Protein AF-A0A7S0T4E3-F1 (afdb_monomer_lite)

Radius of gyration: 24.95 Å; chains: 1; bounding box: 47×59×81 Å

Organism: NCBI:txid81844

pLDDT: mean 89.25, std 14.94, range [41.78, 98.12]

InterPro domains:
  IPR025258 Rubicon Homology Domain [PF13901] (19-152)
  IPR025258 Rubicon Homology Domain [SM01175] (19-171)
  IPR051366 Differentially Expressed in FDCP 8 Homolog [PTHR12326] (17-159)

Secondary structure (DSSP, 8-state):
--HHHHHHHHHHHHHTT-EE-TTT--EE-TTTS-TT-EE--HHHHHHH-----EE--HHHHHHHHHTTTS--EEHHHH-TTHHHH-HHHHHHHHHHHHHHHHHHHHHTSHHHHHHHHHTGGGTHHHH-SSEE-HHHHHHHTT-TTT-SHHHHHHHHHHHHHHHHHHHHHHHHTT------------

Foldseek 3Di:
DVVVVVVVVVVVLVVQVWDAAPAVRDTDHCVQFPPPAWAQHLLCCLAPVDRDIDGHGPVVSVVLVVQQLPQPDQSCVNPVCVCVVQVLLVLLLVLLVVLLVLLVVLVVDDVSVVLLVVCPSCNCSNNHRGTDGNNQSVLCSVDDVRRPSVVVSVVSVVSSVVVSVVVVVCVVVVVDPPPDDDDDDD

Structure (mmCIF, N/CA/C/O backbone):
data_AF-A0A7S0T4E3-F1
#
_entry.id   AF-A0A7S0T4E3-F1
#
loop_
_atom_site.group_PDB
_atom_site.id
_atom_site.type_symbol
_atom_site.label_atom_id
_atom_site.label_alt_id
_atom_site.label_comp_id
_atom_site.label_asym_id
_atom_site.label_entity_id
_atom_site.label_seq_id
_atom_site.pdbx_PDB_ins_code
_atom_site.Cartn_x
_atom_site.Cartn_y
_atom_site.Cartn_z
_atom_site.occupancy
_atom_site.B_iso_or_equiv
_atom_site.auth_seq_id
_atom_site.auth_comp_id
_atom_site.auth_asym_id
_atom_site.auth_atom_id
_atom_site.pdbx_PDB_model_num
ATOM 1 N N . GLY A 1 1 ? 3.569 -2.241 -43.924 1.00 54.62 1 GLY A N 1
ATOM 2 C CA . GLY A 1 1 ? 3.770 -0.789 -44.127 1.00 54.62 1 GLY A CA 1
ATOM 3 C C . GLY A 1 1 ? 4.454 -0.099 -42.954 1.00 54.62 1 GLY A C 1
ATOM 4 O O . GLY A 1 1 ? 5.550 0.412 -43.136 1.00 54.62 1 GLY A O 1
ATOM 5 N N . LEU A 1 2 ? 3.849 -0.091 -41.757 1.00 47.34 2 LEU A N 1
ATOM 6 C CA . LEU A 1 2 ? 4.402 0.574 -40.558 1.00 47.34 2 LEU A CA 1
ATOM 7 C C . LEU A 1 2 ? 5.150 -0.372 -39.600 1.00 47.34 2 LEU A C 1
ATOM 9 O O . LEU A 1 2 ? 6.217 -0.022 -39.104 1.00 47.34 2 LEU A O 1
ATOM 13 N N . VAL A 1 3 ? 4.654 -1.600 -39.418 1.00 55.62 3 VAL A N 1
ATOM 14 C CA . VAL A 1 3 ? 5.256 -2.612 -38.523 1.00 55.62 3 VAL A CA 1
ATOM 15 C C . VAL A 1 3 ? 6.690 -2.969 -38.945 1.00 55.62 3 VAL A C 1
ATOM 17 O O . VAL A 1 3 ? 7.593 -3.040 -38.116 1.00 55.62 3 VAL A O 1
ATOM 20 N N . SER A 1 4 ? 6.936 -3.096 -40.254 1.00 53.94 4 SER A N 1
ATOM 21 C CA . SER A 1 4 ? 8.257 -3.417 -40.814 1.00 53.94 4 SER A CA 1
ATOM 22 C C . SER A 1 4 ? 9.277 -2.280 -40.652 1.00 53.94 4 SER A C 1
ATOM 24 O O . SER A 1 4 ? 10.453 -2.546 -40.420 1.00 53.94 4 SER A O 1
ATOM 26 N N . LYS A 1 5 ? 8.835 -1.014 -40.723 1.00 58.66 5 LYS A N 1
ATOM 27 C CA . LYS A 1 5 ? 9.696 0.159 -40.487 1.00 58.66 5 LYS A CA 1
ATOM 28 C C . LYS A 1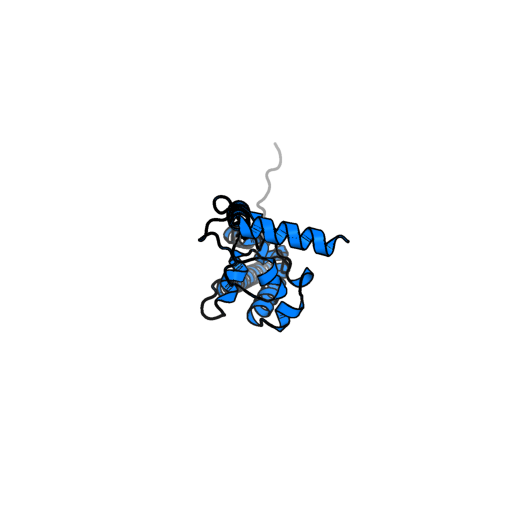 5 ? 10.021 0.320 -38.999 1.00 58.66 5 LYS A C 1
ATOM 30 O O . LYS A 1 5 ? 11.173 0.566 -38.658 1.00 58.66 5 LYS A O 1
ATOM 35 N N . GLY A 1 6 ? 9.043 0.092 -38.116 1.00 60.44 6 GLY A N 1
ATOM 36 C CA . GLY A 1 6 ? 9.254 0.084 -36.664 1.00 60.44 6 GLY A CA 1
ATOM 37 C C . GLY A 1 6 ? 10.241 -0.999 -36.216 1.00 60.44 6 GLY A C 1
ATOM 38 O O . GLY A 1 6 ? 11.145 -0.723 -35.431 1.00 60.44 6 GLY A O 1
ATOM 39 N N . ALA A 1 7 ? 10.139 -2.206 -36.783 1.00 62.91 7 ALA A N 1
ATOM 40 C CA . ALA A 1 7 ? 11.076 -3.296 -36.516 1.00 62.91 7 ALA A CA 1
ATOM 41 C C . ALA A 1 7 ? 12.512 -2.983 -36.984 1.00 62.91 7 ALA A C 1
ATOM 43 O O . ALA A 1 7 ? 13.464 -3.350 -36.300 1.00 62.91 7 ALA A O 1
ATOM 44 N N . ALA A 1 8 ? 12.688 -2.285 -38.111 1.00 62.56 8 ALA A N 1
ATOM 45 C CA . ALA A 1 8 ? 14.009 -1.882 -38.601 1.00 62.56 8 ALA A CA 1
ATOM 46 C C . ALA A 1 8 ? 14.666 -0.814 -37.705 1.00 62.56 8 ALA A C 1
ATOM 48 O O . ALA A 1 8 ? 15.844 -0.932 -37.378 1.00 62.56 8 ALA A O 1
ATOM 49 N N . ILE A 1 9 ? 13.893 0.177 -37.243 1.00 64.81 9 ILE A N 1
ATOM 50 C CA . ILE A 1 9 ? 14.358 1.209 -36.300 1.00 64.81 9 ILE A CA 1
ATOM 51 C C . ILE A 1 9 ? 14.743 0.579 -34.954 1.00 64.81 9 ILE A C 1
ATOM 53 O O . ILE A 1 9 ? 15.808 0.879 -34.417 1.00 64.81 9 ILE A O 1
ATOM 57 N N . LEU A 1 10 ? 13.921 -0.344 -34.439 1.00 62.94 10 LEU A N 1
ATOM 58 C CA . LEU A 1 10 ? 14.226 -1.103 -33.221 1.00 62.94 10 LEU A CA 1
ATOM 59 C C . LEU A 1 10 ? 15.512 -1.926 -33.372 1.00 62.94 10 LEU A C 1
ATOM 61 O O . LEU A 1 10 ? 16.354 -1.900 -32.480 1.00 62.94 10 LEU A O 1
ATOM 65 N N . ARG A 1 11 ? 15.710 -2.609 -34.507 1.00 62.19 11 ARG A N 1
ATOM 66 C CA . ARG A 1 11 ? 16.932 -3.389 -34.775 1.00 62.19 11 ARG A CA 1
ATOM 67 C C . ARG A 1 11 ? 18.181 -2.508 -34.878 1.00 62.19 11 ARG A C 1
ATOM 69 O O . ARG A 1 11 ? 19.206 -2.866 -34.308 1.00 62.19 11 ARG A O 1
ATOM 76 N N . ALA A 1 12 ? 18.098 -1.354 -35.540 1.00 62.69 12 ALA A N 1
ATOM 77 C CA . ALA A 1 12 ? 19.215 -0.412 -35.648 1.00 62.69 12 ALA A CA 1
ATOM 78 C C . ALA A 1 12 ? 19.582 0.223 -34.293 1.00 62.69 12 ALA A C 1
ATOM 80 O O . ALA A 1 12 ? 20.760 0.345 -33.966 1.00 62.69 12 ALA A O 1
ATOM 81 N N . ALA A 1 13 ? 18.586 0.572 -33.474 1.00 62.00 13 ALA A N 1
ATOM 82 C CA . ALA A 1 13 ? 18.802 1.104 -32.130 1.00 62.00 13 ALA A CA 1
ATOM 83 C C . ALA A 1 13 ? 19.37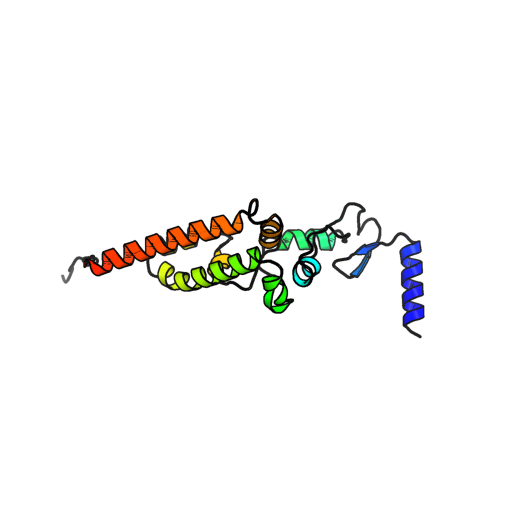9 0.053 -31.164 1.00 62.00 13 ALA A C 1
ATOM 85 O O . ALA A 1 13 ? 20.244 0.360 -30.350 1.00 62.00 13 ALA A O 1
ATOM 86 N N . VAL A 1 14 ? 18.957 -1.209 -31.268 1.00 61.38 14 VAL A N 1
ATOM 87 C CA . VAL A 1 14 ? 19.575 -2.300 -30.495 1.00 61.38 14 VAL A CA 1
ATOM 88 C C . VAL A 1 14 ? 21.016 -2.551 -30.964 1.00 61.38 14 VAL A C 1
ATOM 90 O O . VAL A 1 14 ? 21.895 -2.767 -30.133 1.00 61.38 14 VAL A O 1
ATOM 93 N N . GLY A 1 15 ? 21.290 -2.420 -32.268 1.00 65.56 15 GLY A N 1
ATOM 94 C CA . GLY A 1 15 ? 22.641 -2.495 -32.837 1.00 65.56 15 GLY A CA 1
ATOM 95 C C . GLY A 1 15 ? 23.611 -1.412 -32.342 1.00 65.56 15 GLY A C 1
ATOM 96 O O . GLY A 1 15 ? 24.818 -1.625 -32.377 1.00 65.56 15 GLY A O 1
ATOM 97 N N . SER A 1 16 ? 23.112 -0.284 -31.822 1.00 69.62 16 SER A N 1
ATOM 98 C CA . SER A 1 16 ? 23.926 0.786 -31.220 1.00 69.62 16 SER A CA 1
ATOM 99 C C . SER A 1 16 ? 24.114 0.651 -29.701 1.00 69.62 16 SER A C 1
ATOM 101 O O . SER A 1 16 ? 24.681 1.537 -29.059 1.00 69.62 16 SER A O 1
ATOM 103 N N . GLY A 1 17 ? 23.644 -0.452 -29.104 1.00 82.81 17 GLY A N 1
ATOM 104 C CA . GLY A 1 17 ? 23.716 -0.694 -27.662 1.00 82.81 17 GLY A CA 1
ATOM 105 C C . GLY A 1 17 ? 22.623 0.013 -26.855 1.00 82.81 17 GLY A C 1
ATOM 106 O O . GLY A 1 17 ? 22.738 0.102 -25.628 1.00 82.81 17 GLY A O 1
ATOM 107 N N . ALA A 1 18 ? 21.568 0.520 -27.505 1.00 88.81 18 ALA A N 1
ATOM 108 C CA . ALA A 1 18 ? 20.412 1.054 -26.797 1.00 88.81 18 ALA A CA 1
ATOM 109 C C . ALA A 1 18 ? 19.650 -0.062 -26.065 1.00 88.81 18 ALA A C 1
ATOM 111 O O . ALA A 1 18 ? 19.529 -1.193 -26.535 1.00 88.81 18 ALA A O 1
ATOM 112 N N . ARG A 1 19 ? 19.118 0.275 -24.892 1.00 90.25 19 ARG A N 1
ATOM 113 C CA . ARG A 1 19 ? 18.410 -0.629 -23.985 1.00 90.25 19 ARG A CA 1
ATOM 114 C C . ARG A 1 19 ? 16.984 -0.144 -23.803 1.00 90.25 19 ARG A C 1
ATOM 116 O O . ARG A 1 19 ? 16.736 1.059 -23.780 1.00 90.25 19 ARG A O 1
ATOM 123 N N . ARG A 1 20 ? 16.045 -1.077 -23.679 1.00 92.38 20 ARG A N 1
ATOM 124 C CA . ARG A 1 20 ? 14.643 -0.749 -23.424 1.00 92.38 20 ARG A CA 1
ATOM 125 C C . ARG A 1 20 ? 14.421 -0.553 -21.928 1.00 92.38 20 ARG A C 1
ATOM 127 O O . ARG A 1 20 ? 14.800 -1.414 -21.137 1.00 92.38 20 ARG A O 1
ATOM 134 N N . CYS A 1 21 ? 13.791 0.553 -21.555 1.00 95.81 21 CYS A N 1
ATOM 135 C CA . CYS A 1 21 ? 13.313 0.777 -20.197 1.00 95.81 21 CYS A CA 1
ATOM 136 C C . CYS A 1 21 ? 11.963 0.083 -20.032 1.00 95.81 21 CYS A C 1
ATOM 138 O O . CYS A 1 21 ? 11.020 0.399 -20.757 1.00 95.81 21 CYS A O 1
ATOM 140 N N . GLU A 1 22 ? 11.849 -0.831 -19.075 1.00 96.44 22 GLU A N 1
ATOM 141 C CA . GLU A 1 22 ? 10.603 -1.573 -18.856 1.00 96.44 22 GLU A CA 1
ATOM 142 C C . GLU A 1 22 ? 9.487 -0.701 -18.261 1.00 96.44 22 GLU A C 1
ATOM 144 O O . GLU A 1 22 ? 8.314 -0.974 -18.485 1.00 96.44 22 GLU A O 1
ATOM 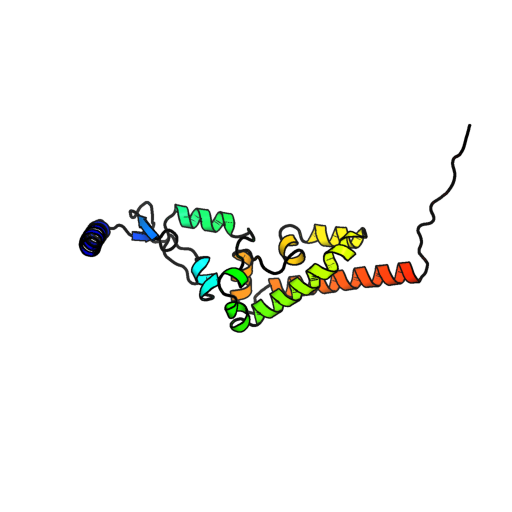149 N N . TYR A 1 23 ? 9.835 0.398 -17.583 1.00 96.69 23 TYR A N 1
ATOM 150 C CA . TYR A 1 23 ? 8.854 1.344 -17.045 1.00 96.69 23 TYR A CA 1
ATOM 151 C C . TYR A 1 23 ? 8.262 2.273 -18.117 1.00 96.69 23 TYR A C 1
ATOM 153 O O . TYR A 1 23 ? 7.048 2.400 -18.225 1.00 96.69 23 TYR A O 1
ATOM 161 N N . SER A 1 24 ? 9.106 2.944 -18.913 1.00 94.94 24 SER A N 1
ATOM 162 C CA . SER A 1 24 ? 8.643 3.931 -19.905 1.00 94.94 24 SER A CA 1
ATOM 163 C C . SER A 1 24 ? 8.404 3.347 -21.299 1.00 94.94 24 SER A C 1
ATOM 165 O O . SER A 1 24 ? 7.864 4.027 -22.165 1.00 94.94 24 SER A O 1
ATOM 167 N N . GLY A 1 25 ? 8.863 2.119 -21.560 1.00 93.44 25 GLY A N 1
ATOM 168 C CA . GLY A 1 25 ? 8.785 1.458 -22.864 1.00 93.44 25 GLY A CA 1
ATOM 169 C C . GLY A 1 25 ? 9.767 1.981 -23.921 1.00 93.44 25 GLY A C 1
ATOM 170 O O . GLY A 1 25 ? 9.903 1.345 -24.969 1.00 93.44 25 GLY A O 1
ATOM 171 N N . GLY A 1 26 ? 10.460 3.094 -23.654 1.00 92.38 26 GLY A N 1
ATOM 172 C CA . GLY A 1 26 ? 11.399 3.744 -24.572 1.00 92.38 26 GLY A CA 1
ATOM 173 C C . GLY A 1 26 ? 12.779 3.080 -24.643 1.00 92.38 26 GLY A C 1
ATOM 174 O O . GLY A 1 26 ? 13.150 2.284 -23.778 1.00 92.38 26 GLY A O 1
ATOM 175 N N . LEU A 1 27 ? 13.551 3.438 -25.675 1.00 92.50 27 LEU A N 1
ATOM 176 C CA . LEU A 1 27 ? 14.950 3.035 -25.850 1.00 92.50 27 LEU A CA 1
ATOM 177 C C . LEU A 1 27 ? 15.892 4.132 -25.347 1.00 92.50 27 LEU A C 1
ATOM 179 O O . LEU A 1 27 ? 15.712 5.306 -25.658 1.00 92.50 27 LEU A O 1
ATOM 183 N N . TYR A 1 28 ? 16.920 3.735 -24.604 1.00 92.00 28 TYR A N 1
ATOM 184 C CA . TYR A 1 28 ? 17.875 4.627 -23.955 1.00 92.00 28 TYR A CA 1
ATOM 185 C C . TYR A 1 28 ? 19.303 4.149 -24.205 1.00 92.00 28 TYR A C 1
ATOM 187 O O . TYR A 1 28 ? 19.570 2.950 -24.239 1.00 92.00 28 TYR A O 1
ATOM 195 N N . CYS A 1 29 ? 20.250 5.076 -24.355 1.00 92.94 29 CYS A N 1
ATOM 196 C CA . CYS A 1 29 ? 21.662 4.713 -24.467 1.00 92.94 29 CYS A CA 1
ATOM 197 C C . CYS A 1 29 ? 22.195 4.126 -23.137 1.00 92.94 29 CYS A C 1
ATOM 199 O O . CYS A 1 29 ? 21.592 4.353 -22.083 1.00 92.94 29 CYS A O 1
ATOM 201 N N . PRO A 1 30 ? 23.358 3.447 -23.131 1.00 91.12 30 PRO A N 1
ATOM 202 C CA . PRO A 1 30 ? 23.937 2.871 -21.911 1.00 91.12 30 PRO A CA 1
ATOM 203 C C . PRO A 1 30 ? 24.191 3.867 -20.770 1.00 91.12 30 PRO A C 1
ATOM 205 O O . PRO A 1 30 ? 24.189 3.464 -19.611 1.00 91.12 30 PRO A O 1
ATOM 208 N N . ARG A 1 31 ? 24.385 5.162 -21.070 1.00 91.44 31 ARG A N 1
ATOM 209 C CA . ARG A 1 31 ? 24.519 6.208 -20.036 1.00 91.44 31 ARG A CA 1
ATOM 210 C C . ARG A 1 31 ? 23.178 6.533 -19.375 1.00 91.44 31 ARG A C 1
ATOM 212 O O . ARG A 1 31 ? 23.120 6.729 -18.169 1.00 91.44 31 ARG A O 1
ATOM 219 N N . CYS A 1 32 ? 22.098 6.574 -20.156 1.00 92.75 32 CYS A N 1
ATOM 220 C CA . CYS A 1 32 ? 20.747 6.855 -19.665 1.00 92.75 32 CYS A CA 1
ATOM 221 C C . CYS A 1 32 ? 20.071 5.624 -19.039 1.00 92.75 32 CYS A C 1
ATOM 223 O O . CYS A 1 32 ? 19.171 5.775 -18.212 1.00 92.75 32 CYS A O 1
ATOM 225 N N . GLN A 1 33 ? 20.504 4.416 -19.406 1.00 92.94 33 GLN A N 1
ATOM 226 C CA . GLN A 1 33 ? 20.112 3.153 -18.779 1.00 92.94 33 GLN A CA 1
ATOM 227 C C . GLN A 1 33 ? 21.356 2.337 -18.381 1.00 92.94 33 GLN A C 1
ATOM 229 O O . GLN A 1 33 ? 21.754 1.402 -19.095 1.00 92.94 33 GLN A O 1
ATOM 234 N N . PRO A 1 34 ? 21.973 2.684 -17.235 1.00 90.00 34 PRO A N 1
ATOM 235 C CA . PRO A 1 34 ? 23.070 1.918 -16.653 1.00 90.00 34 PRO A CA 1
ATOM 236 C C . PRO A 1 34 ? 22.708 0.440 -16.460 1.00 90.00 34 PRO A C 1
ATOM 238 O O . PRO A 1 34 ? 21.539 0.078 -16.336 1.00 90.00 34 PRO A O 1
ATOM 241 N N . GLY A 1 35 ? 23.709 -0.445 -16.466 1.00 85.88 35 GLY A N 1
ATOM 242 C CA . GLY A 1 35 ? 23.477 -1.898 -16.401 1.00 85.88 35 GLY A CA 1
ATOM 243 C C . GLY A 1 35 ? 22.868 -2.369 -15.080 1.00 85.88 35 GLY A C 1
ATOM 244 O O . GLY A 1 35 ? 22.148 -3.363 -15.051 1.00 85.88 35 GLY A O 1
ATOM 245 N N . ASP A 1 36 ? 23.118 -1.636 -14.005 1.00 89.81 36 ASP A N 1
ATOM 246 C CA . ASP A 1 36 ? 22.647 -1.867 -12.641 1.00 89.81 36 ASP A CA 1
ATOM 247 C C . ASP A 1 36 ? 21.345 -1.109 -12.317 1.00 89.81 36 ASP A C 1
ATOM 249 O O . ASP A 1 36 ? 20.765 -1.304 -11.250 1.00 89.81 36 ASP A O 1
ATOM 253 N N . ALA A 1 37 ? 20.855 -0.255 -13.225 1.00 93.12 37 ALA A N 1
ATOM 254 C CA . ALA A 1 37 ? 19.612 0.476 -13.023 1.00 93.12 37 ALA A CA 1
ATOM 255 C C . ALA A 1 37 ? 18.409 -0.473 -13.117 1.00 93.12 37 ALA A C 1
ATOM 257 O O . ALA A 1 37 ? 17.984 -0.877 -14.204 1.00 93.12 37 ALA A O 1
ATOM 258 N N . ALA A 1 38 ? 17.865 -0.827 -11.953 1.00 96.50 38 ALA A N 1
ATOM 259 C CA . ALA A 1 38 ? 16.692 -1.673 -11.833 1.00 96.50 38 ALA A CA 1
ATOM 260 C C . ALA A 1 38 ? 15.715 -1.156 -10.770 1.00 96.50 38 ALA A C 1
ATOM 262 O O . ALA A 1 38 ? 16.120 -0.478 -9.822 1.00 96.50 38 ALA A O 1
ATOM 263 N N . ALA A 1 39 ? 14.433 -1.469 -10.945 1.00 97.62 39 ALA A N 1
ATOM 264 C CA . ALA A 1 39 ? 13.370 -1.134 -10.005 1.00 97.62 39 ALA A CA 1
ATOM 265 C C . ALA A 1 39 ? 12.219 -2.144 -10.096 1.00 97.62 39 ALA A C 1
ATOM 267 O O . ALA A 1 39 ? 12.016 -2.770 -11.136 1.00 97.62 39 ALA A O 1
ATOM 268 N N . VAL A 1 40 ? 11.452 -2.271 -9.013 1.00 98.00 40 VAL A N 1
ATOM 269 C CA . VAL A 1 40 ? 10.160 -2.970 -9.029 1.00 98.00 40 VAL A CA 1
ATOM 270 C C . VAL A 1 40 ? 9.135 -2.083 -9.730 1.00 98.00 40 VAL A C 1
ATOM 272 O O . VAL A 1 40 ? 9.066 -0.881 -9.459 1.00 98.00 40 VAL A O 1
ATOM 275 N N . LEU A 1 41 ? 8.345 -2.657 -10.637 1.00 98.06 41 LEU A N 1
ATOM 276 C CA . LEU A 1 41 ? 7.398 -1.895 -11.447 1.00 98.06 41 LEU A CA 1
ATOM 277 C C . LEU A 1 41 ? 6.002 -1.877 -10.806 1.00 98.06 41 LEU A C 1
ATOM 279 O O . LEU A 1 41 ? 5.444 -2.944 -10.555 1.00 98.06 41 LEU A O 1
ATOM 283 N N . PRO A 1 42 ? 5.376 -0.696 -10.622 1.00 97.31 42 PRO A N 1
ATOM 284 C CA . PRO A 1 42 ? 4.004 -0.597 -10.119 1.00 97.31 42 PRO A CA 1
ATOM 285 C C . PRO A 1 42 ? 2.987 -1.416 -10.912 1.00 97.31 42 PRO A C 1
ATOM 287 O O . PRO A 1 42 ? 2.111 -2.039 -10.320 1.00 97.31 42 PRO A O 1
ATOM 290 N N . ALA A 1 43 ? 3.133 -1.461 -12.239 1.00 95.94 43 ALA A N 1
ATOM 291 C CA . ALA A 1 43 ? 2.260 -2.251 -13.100 1.00 95.94 43 ALA A CA 1
ATOM 292 C C . ALA A 1 43 ? 2.389 -3.761 -12.825 1.00 95.94 43 ALA A C 1
ATOM 294 O O . ALA A 1 43 ? 1.372 -4.426 -12.660 1.00 95.94 43 ALA A O 1
ATOM 295 N N . ALA A 1 44 ? 3.614 -4.285 -12.700 1.00 97.38 44 ALA A N 1
ATOM 296 C CA . ALA A 1 44 ? 3.859 -5.705 -12.422 1.00 97.38 44 ALA A CA 1
ATOM 297 C C . ALA A 1 44 ? 3.321 -6.117 -11.040 1.00 97.38 44 ALA A C 1
ATOM 299 O O . ALA A 1 44 ? 2.651 -7.140 -10.899 1.00 97.38 44 ALA A O 1
ATOM 300 N N . VAL A 1 45 ? 3.513 -5.264 -10.028 1.00 98.12 45 VAL A N 1
ATOM 301 C CA . VAL A 1 45 ? 2.950 -5.485 -8.688 1.00 98.12 45 VAL A CA 1
ATOM 302 C C . VAL A 1 45 ? 1.421 -5.500 -8.729 1.00 98.12 45 VAL A C 1
ATOM 304 O O . VAL A 1 45 ? 0.796 -6.378 -8.138 1.00 98.12 45 VAL A O 1
ATOM 307 N N . ALA A 1 46 ? 0.804 -4.535 -9.416 1.00 96.31 46 ALA A N 1
ATOM 308 C CA . ALA A 1 46 ? -0.646 -4.392 -9.423 1.00 96.31 46 ALA A CA 1
ATOM 309 C C . ALA A 1 46 ? -1.359 -5.479 -10.241 1.00 96.31 46 ALA A C 1
ATOM 311 O O . ALA A 1 46 ? -2.418 -5.949 -9.826 1.00 96.31 46 ALA A O 1
ATOM 312 N N . HIS A 1 47 ? -0.795 -5.886 -11.380 1.00 95.94 47 HIS A N 1
ATOM 313 C CA . HIS A 1 47 ? -1.390 -6.910 -12.237 1.00 95.94 47 HIS A CA 1
ATOM 314 C C . HIS A 1 47 ? -1.086 -8.323 -11.748 1.00 95.94 47 HIS A C 1
ATOM 316 O O . HIS A 1 47 ? -2.007 -9.133 -11.616 1.00 95.94 47 HIS A O 1
ATOM 322 N N . ASP A 1 48 ? 0.176 -8.600 -11.431 1.00 95.88 48 ASP A N 1
ATOM 323 C CA . ASP A 1 48 ? 0.663 -9.973 -11.300 1.00 95.88 48 ASP A CA 1
ATOM 324 C C . ASP A 1 48 ? 1.123 -10.333 -9.889 1.00 95.88 48 ASP A C 1
ATOM 326 O O . ASP A 1 48 ? 1.351 -11.514 -9.610 1.00 95.88 48 ASP A O 1
ATOM 330 N N . TRP A 1 49 ? 1.163 -9.348 -8.981 1.00 96.94 49 TRP A N 1
ATOM 331 C CA . TRP A 1 49 ? 1.793 -9.460 -7.663 1.00 96.94 49 TRP A CA 1
ATOM 332 C C . TRP A 1 49 ? 3.286 -9.814 -7.766 1.00 96.94 49 TRP A C 1
ATOM 334 O O . TRP A 1 49 ? 3.828 -10.546 -6.937 1.00 96.94 49 TRP A O 1
ATOM 344 N N . ASP A 1 50 ? 3.949 -9.295 -8.804 1.00 97.06 50 ASP A N 1
ATOM 345 C CA . ASP A 1 50 ? 5.368 -9.521 -9.069 1.00 97.06 50 ASP A CA 1
ATOM 346 C C . ASP A 1 50 ? 6.228 -8.375 -8.517 1.00 97.06 50 ASP A C 1
ATOM 348 O O . ASP A 1 50 ? 6.010 -7.200 -8.813 1.00 97.06 50 ASP A O 1
ATOM 352 N N . PHE A 1 51 ? 7.218 -8.739 -7.702 1.00 97.81 51 PHE A N 1
ATOM 353 C CA . PHE A 1 51 ? 8.154 -7.825 -7.042 1.00 97.81 51 PHE A CA 1
ATOM 354 C C . PHE A 1 51 ? 9.586 -7.983 -7.566 1.00 97.81 51 PHE A C 1
ATOM 356 O O . PHE A 1 51 ? 10.539 -7.533 -6.926 1.00 97.81 51 PHE A O 1
ATOM 363 N N . SER A 1 52 ? 9.746 -8.637 -8.716 1.00 97.38 52 SER A N 1
ATOM 364 C CA . SER A 1 52 ? 11.024 -8.777 -9.402 1.00 97.38 52 SER A CA 1
ATOM 365 C C . SER A 1 52 ? 11.574 -7.411 -9.823 1.00 97.38 52 SER A C 1
ATOM 367 O O . SER A 1 52 ? 10.842 -6.447 -10.057 1.00 97.38 52 SER A O 1
ATOM 369 N N . ALA A 1 53 ? 12.901 -7.301 -9.885 1.00 96.44 53 ALA A N 1
ATOM 370 C CA . ALA A 1 53 ? 13.563 -6.084 -10.331 1.00 96.44 53 ALA A CA 1
ATOM 371 C C . ALA A 1 53 ? 13.699 -6.086 -11.860 1.00 96.44 53 ALA A C 1
ATOM 373 O O . ALA A 1 53 ? 14.298 -6.993 -12.436 1.00 96.44 53 ALA A O 1
ATOM 374 N N . HIS A 1 54 ? 13.209 -5.028 -12.498 1.00 97.00 54 HIS A N 1
ATOM 375 C CA . HIS A 1 54 ? 13.206 -4.851 -13.949 1.00 97.00 54 HIS A CA 1
ATOM 376 C C . HIS A 1 54 ? 14.208 -3.788 -14.371 1.00 97.00 54 HIS A C 1
ATOM 378 O O . HIS A 1 54 ? 14.468 -2.843 -13.622 1.00 97.00 54 HIS A O 1
ATOM 384 N N . LYS A 1 55 ? 14.764 -3.902 -15.579 1.00 97.00 55 LYS A N 1
ATOM 385 C CA . LYS A 1 55 ? 15.722 -2.921 -16.096 1.00 97.00 55 LYS A CA 1
ATOM 386 C C . LYS A 1 55 ? 14.996 -1.638 -16.487 1.00 97.00 55 LYS A C 1
ATOM 388 O O . LYS A 1 55 ? 14.086 -1.629 -17.315 1.00 97.00 55 LYS A O 1
ATOM 393 N N . VAL A 1 56 ? 15.439 -0.521 -15.923 1.00 97.75 56 VAL A N 1
ATOM 394 C CA . VAL A 1 56 ? 14.805 0.787 -16.127 1.00 97.75 56 VAL A CA 1
ATOM 395 C C . VAL A 1 56 ? 15.842 1.858 -16.438 1.00 97.75 56 VAL A C 1
ATOM 397 O O . VAL A 1 56 ? 17.002 1.754 -16.045 1.00 97.75 56 VAL A O 1
ATOM 400 N N . CYS A 1 57 ? 15.434 2.916 -17.135 1.00 97.06 57 CYS A N 1
ATOM 401 C CA . CYS A 1 57 ? 16.282 4.090 -17.306 1.00 97.06 57 CYS A CA 1
ATOM 402 C C . CYS A 1 57 ? 16.491 4.812 -15.962 1.00 97.06 57 CYS A C 1
ATOM 404 O O . CYS A 1 57 ? 15.674 4.707 -15.042 1.00 97.06 57 CYS A O 1
ATOM 406 N N . ALA A 1 58 ? 17.580 5.575 -15.847 1.00 96.19 58 ALA A N 1
ATOM 407 C CA . ALA A 1 58 ? 17.948 6.275 -14.616 1.00 96.19 58 ALA A CA 1
ATOM 408 C C . ALA A 1 58 ? 16.850 7.244 -14.138 1.00 96.19 58 ALA A C 1
ATOM 410 O O . ALA A 1 58 ? 16.563 7.313 -12.943 1.00 96.19 58 ALA A O 1
ATOM 411 N N . ALA A 1 59 ? 16.184 7.930 -15.074 1.00 96.50 59 ALA A N 1
ATOM 412 C CA . ALA A 1 59 ? 15.069 8.826 -14.771 1.00 96.50 59 ALA A CA 1
ATOM 413 C C . ALA A 1 59 ? 13.875 8.077 -14.154 1.00 96.50 59 ALA A C 1
ATOM 415 O O . ALA A 1 59 ? 13.342 8.505 -13.134 1.00 96.50 59 ALA A O 1
ATOM 416 N N . ALA A 1 60 ? 13.497 6.927 -14.723 1.00 97.62 60 ALA A N 1
ATOM 417 C CA . ALA A 1 60 ? 12.425 6.093 -14.184 1.00 97.62 60 ALA A CA 1
ATOM 418 C C . ALA A 1 60 ? 12.780 5.536 -12.801 1.00 97.62 60 ALA A C 1
ATOM 420 O O . ALA A 1 60 ? 11.957 5.602 -11.895 1.00 97.62 60 ALA A O 1
ATOM 421 N N . ARG A 1 61 ? 14.016 5.050 -12.608 1.00 97.56 61 ARG A N 1
ATOM 422 C CA . ARG A 1 61 ? 14.498 4.593 -11.293 1.00 97.56 61 ARG A CA 1
ATOM 423 C C . ARG A 1 61 ? 14.367 5.691 -10.238 1.00 97.56 61 ARG A C 1
ATOM 425 O O . ARG A 1 61 ? 13.844 5.435 -9.160 1.00 97.56 61 ARG A O 1
ATOM 432 N N . SER A 1 62 ? 14.832 6.900 -10.557 1.00 97.38 62 SER A N 1
ATOM 433 C CA . SER A 1 62 ? 14.755 8.045 -9.647 1.00 97.38 62 SER A CA 1
ATOM 434 C C . SER A 1 62 ? 13.304 8.398 -9.320 1.00 97.38 62 SER A C 1
ATOM 436 O O . SER A 1 62 ? 12.961 8.502 -8.148 1.00 97.38 62 SER A O 1
ATOM 438 N N . TYR A 1 63 ? 12.437 8.485 -10.330 1.00 97.62 63 TYR A N 1
ATOM 439 C CA . TYR A 1 63 ? 11.013 8.755 -10.139 1.00 97.62 63 TYR A CA 1
ATOM 440 C C . TYR A 1 63 ? 10.318 7.701 -9.263 1.00 97.62 63 TYR A C 1
ATOM 442 O O . TYR A 1 63 ? 9.598 8.045 -8.331 1.00 97.62 63 TYR A O 1
ATOM 450 N N . LEU A 1 64 ? 10.552 6.412 -9.520 1.00 97.69 64 LEU A N 1
ATOM 451 C CA . LEU A 1 64 ? 9.943 5.330 -8.742 1.00 97.69 64 LEU A CA 1
ATOM 452 C C . LEU A 1 64 ? 10.356 5.379 -7.263 1.00 97.69 64 LEU A C 1
ATOM 454 O O . LEU A 1 64 ? 9.546 5.072 -6.388 1.00 97.69 64 LEU A O 1
ATOM 458 N N . GLU A 1 65 ? 11.583 5.814 -6.973 1.00 96.75 65 GLU A N 1
ATOM 459 C CA . GLU A 1 65 ? 12.050 6.001 -5.600 1.00 96.75 65 GLU A CA 1
ATOM 460 C C . GLU A 1 65 ? 11.365 7.193 -4.910 1.00 96.75 65 GLU A C 1
ATOM 462 O O . GLU A 1 65 ? 11.004 7.082 -3.736 1.00 96.75 65 GLU A O 1
ATOM 467 N N . THR A 1 66 ? 11.103 8.304 -5.616 1.00 97.31 66 THR A N 1
ATOM 468 C CA . THR A 1 66 ? 10.426 9.470 -5.011 1.00 97.31 66 THR A CA 1
ATOM 469 C C . THR A 1 66 ? 8.978 9.172 -4.632 1.00 97.31 66 THR A C 1
ATOM 471 O O . THR A 1 66 ? 8.512 9.623 -3.585 1.00 97.31 66 THR A O 1
ATOM 474 N N . ILE A 1 67 ? 8.273 8.364 -5.428 1.00 96.06 67 ILE A N 1
ATOM 475 C CA . ILE A 1 67 ? 6.880 7.985 -5.148 1.00 96.06 67 ILE A CA 1
ATOM 476 C C . ILE A 1 67 ? 6.753 6.738 -4.264 1.00 96.06 67 ILE A C 1
ATOM 478 O O . ILE A 1 67 ? 5.637 6.332 -3.940 1.00 96.06 67 ILE A O 1
ATOM 482 N N . ARG A 1 68 ? 7.863 6.124 -3.827 1.00 96.19 68 ARG A N 1
ATOM 483 C CA . ARG A 1 68 ? 7.847 4.837 -3.107 1.00 96.19 68 ARG A CA 1
ATOM 484 C C . ARG A 1 68 ? 6.959 4.849 -1.859 1.00 96.19 68 ARG A C 1
ATOM 486 O O . ARG A 1 68 ? 6.341 3.838 -1.525 1.00 96.19 68 ARG A O 1
ATOM 493 N N . GLY A 1 69 ? 6.928 5.977 -1.150 1.00 95.81 69 GLY A N 1
ATOM 494 C CA . GLY A 1 69 ? 6.124 6.178 0.059 1.00 95.81 69 GLY A CA 1
ATOM 495 C C . GLY A 1 69 ? 4.755 6.822 -0.172 1.00 95.81 69 GLY A C 1
ATOM 496 O O . GLY A 1 69 ? 4.027 6.999 0.800 1.00 95.81 69 GLY A O 1
ATOM 497 N N . ALA A 1 70 ? 4.411 7.189 -1.409 1.00 95.88 70 ALA A N 1
ATOM 498 C CA . ALA A 1 70 ? 3.165 7.877 -1.727 1.00 95.88 70 ALA A CA 1
ATOM 499 C C . ALA A 1 70 ? 2.040 6.867 -2.035 1.00 95.88 70 ALA A C 1
ATOM 501 O O . ALA A 1 70 ? 2.259 5.941 -2.822 1.00 95.88 70 ALA A O 1
ATOM 502 N N . PRO A 1 71 ? 0.830 7.023 -1.463 1.00 96.38 71 PRO A N 1
ATOM 503 C CA . PRO A 1 71 ? -0.282 6.093 -1.655 1.00 96.38 71 PRO A CA 1
ATOM 504 C C . PRO A 1 71 ? -1.000 6.314 -2.994 1.00 96.38 71 PRO A C 1
ATOM 506 O O . PRO A 1 71 ? -2.139 6.768 -3.040 1.00 96.38 71 PRO A O 1
ATOM 509 N N . VAL A 1 72 ? -0.324 6.011 -4.101 1.00 95.81 72 VAL A N 1
ATOM 510 C CA . VAL A 1 72 ? -0.822 6.287 -5.463 1.00 95.81 72 VAL A CA 1
ATOM 511 C C . VAL A 1 72 ? -1.435 5.070 -6.159 1.00 95.81 72 VAL A C 1
ATOM 513 O O . VAL A 1 72 ? -2.025 5.213 -7.226 1.00 95.81 72 VAL A O 1
ATOM 516 N N . MET A 1 73 ? -1.321 3.868 -5.584 1.00 96.69 73 MET A N 1
ATOM 517 C CA . MET A 1 73 ? -1.781 2.638 -6.236 1.00 96.69 73 MET A CA 1
ATOM 518 C C . MET A 1 73 ? -3.143 2.188 -5.718 1.00 96.69 73 MET A C 1
ATOM 520 O O . MET A 1 73 ? -3.254 1.746 -4.577 1.00 96.69 73 MET A O 1
ATOM 524 N N . CYS A 1 74 ? -4.158 2.237 -6.581 1.00 96.25 74 CYS A N 1
ATOM 525 C CA . CYS A 1 74 ? -5.475 1.664 -6.317 1.00 96.25 74 CYS A CA 1
ATOM 526 C C . CYS A 1 74 ? -5.578 0.263 -6.933 1.00 96.25 74 CYS A C 1
ATOM 528 O O . CYS A 1 74 ? -5.930 0.106 -8.102 1.00 96.25 74 CYS A O 1
ATOM 530 N N . LEU A 1 75 ? -5.258 -0.772 -6.154 1.00 95.50 75 LEU A N 1
ATOM 531 C CA . LEU A 1 75 ? -5.210 -2.147 -6.667 1.00 95.50 75 LEU A CA 1
ATOM 532 C C . LEU A 1 75 ? -6.580 -2.658 -7.126 1.00 95.50 75 LEU A C 1
ATOM 534 O O . LEU A 1 75 ? -6.664 -3.376 -8.116 1.00 95.50 75 LEU A O 1
ATOM 538 N N . GLY A 1 76 ? -7.657 -2.254 -6.442 1.00 94.31 76 GLY A N 1
ATOM 539 C CA . GLY A 1 76 ? -9.021 -2.656 -6.796 1.00 94.31 76 GLY A CA 1
ATOM 540 C C . GLY A 1 76 ? -9.476 -2.123 -8.155 1.00 94.31 76 GLY A C 1
ATOM 541 O O . GLY A 1 76 ? -10.239 -2.797 -8.839 1.00 94.31 76 GLY A O 1
ATOM 542 N N . ALA A 1 77 ? -8.974 -0.953 -8.561 1.00 95.62 77 ALA A N 1
ATOM 543 C CA . ALA A 1 77 ? -9.263 -0.368 -9.867 1.00 95.62 77 ALA A CA 1
ATOM 544 C C . ALA A 1 77 ? -8.439 -1.001 -11.001 1.00 95.62 77 ALA A C 1
ATOM 546 O O . ALA A 1 77 ? -8.889 -1.014 -12.141 1.00 95.62 77 ALA A O 1
ATOM 547 N N . VAL A 1 78 ? -7.241 -1.517 -10.697 1.00 95.50 78 VAL A N 1
ATOM 548 C CA . VAL A 1 78 ? -6.343 -2.124 -11.694 1.00 95.50 78 VAL A CA 1
ATOM 549 C C . VAL A 1 78 ? -6.635 -3.612 -11.881 1.00 95.50 78 VAL A C 1
ATOM 551 O O . VAL A 1 78 ? -6.833 -4.072 -13.003 1.00 95.50 78 VAL A O 1
ATOM 554 N N . ASN A 1 79 ? -6.648 -4.375 -10.788 1.00 95.94 79 ASN A N 1
ATOM 555 C CA . ASN A 1 79 ? -6.908 -5.807 -10.802 1.00 95.94 79 ASN A CA 1
ATOM 556 C C . ASN A 1 79 ? -7.521 -6.261 -9.462 1.00 95.94 79 ASN A C 1
ATOM 558 O O . ASN A 1 79 ? -6.790 -6.644 -8.544 1.00 95.94 79 ASN A O 1
ATOM 562 N N . PRO A 1 80 ? -8.857 -6.286 -9.320 1.00 95.69 80 PRO A N 1
ATOM 563 C CA . PRO A 1 80 ? -9.496 -6.697 -8.071 1.00 95.69 80 PRO A CA 1
ATOM 564 C C . PRO A 1 80 ? -9.221 -8.165 -7.697 1.00 95.69 80 PRO A C 1
ATOM 566 O O . PRO A 1 80 ? -9.270 -8.505 -6.514 1.00 95.69 80 PRO A O 1
ATOM 569 N N . ALA A 1 81 ? -8.867 -9.027 -8.659 1.00 96.31 81 ALA A N 1
ATOM 570 C CA . ALA A 1 81 ? -8.573 -10.439 -8.403 1.00 96.31 81 ALA A CA 1
ATOM 571 C C . ALA A 1 81 ? -7.304 -10.652 -7.554 1.00 96.31 81 ALA A C 1
ATOM 573 O O . ALA A 1 81 ? -7.122 -11.728 -6.976 1.00 96.31 81 ALA A O 1
ATOM 574 N N . VAL A 1 82 ? -6.443 -9.634 -7.416 1.00 95.38 82 VAL A N 1
ATOM 575 C CA . VAL A 1 82 ? -5.254 -9.701 -6.550 1.00 95.38 82 VAL A CA 1
ATOM 576 C C . VAL A 1 82 ? -5.621 -9.981 -5.090 1.00 95.38 82 VAL A C 1
ATOM 578 O O . VAL A 1 82 ? -4.918 -10.724 -4.410 1.00 95.38 82 VAL A O 1
ATOM 581 N N . TYR A 1 83 ? -6.763 -9.470 -4.616 1.00 95.94 83 TYR A N 1
ATOM 582 C CA . TYR A 1 83 ? -7.231 -9.712 -3.250 1.00 95.94 83 TYR A CA 1
ATOM 583 C C . TYR A 1 83 ? -7.654 -11.166 -3.031 1.00 95.94 83 TYR A C 1
ATOM 585 O O . TYR A 1 83 ? -7.456 -11.705 -1.948 1.00 95.94 83 TYR A O 1
ATOM 593 N N . THR A 1 84 ? -8.178 -11.831 -4.060 1.00 96.12 84 THR A N 1
ATOM 594 C CA . THR A 1 84 ? -8.496 -13.263 -3.997 1.00 96.12 84 THR A CA 1
ATOM 595 C C . THR A 1 84 ? -7.226 -14.111 -4.000 1.00 96.12 84 THR A C 1
ATOM 597 O O . THR A 1 84 ? -7.136 -15.094 -3.271 1.00 96.12 84 THR A O 1
ATOM 600 N N . ARG A 1 85 ? -6.222 -13.720 -4.795 1.00 95.69 85 ARG A N 1
ATOM 601 C CA . ARG A 1 85 ? -4.944 -14.441 -4.914 1.00 95.69 85 ARG A CA 1
ATOM 602 C C . ARG A 1 85 ? -4.027 -14.268 -3.704 1.00 95.69 85 ARG A C 1
ATOM 604 O O . ARG A 1 85 ? -3.203 -15.141 -3.449 1.00 95.69 85 ARG A O 1
ATOM 611 N N . VAL A 1 86 ? -4.139 -13.153 -2.982 1.00 96.69 86 VAL A N 1
ATOM 612 C CA . VAL A 1 86 ? -3.236 -12.789 -1.882 1.00 96.69 86 VAL A CA 1
ATOM 613 C C . VAL A 1 86 ? -4.038 -12.597 -0.586 1.00 96.69 86 VAL A C 1
ATOM 615 O O . VAL A 1 86 ? -4.419 -11.471 -0.250 1.00 96.69 86 VAL A O 1
ATOM 618 N N . PRO A 1 87 ? -4.263 -13.669 0.201 1.00 96.44 87 PRO A N 1
ATOM 619 C CA . PRO A 1 87 ? -5.091 -13.611 1.411 1.00 96.44 87 PRO A CA 1
ATOM 620 C C . PRO A 1 87 ? -4.619 -12.586 2.450 1.00 96.44 87 PRO A C 1
ATOM 622 O O . PRO A 1 87 ? -5.432 -11.940 3.112 1.00 96.44 87 PRO A O 1
ATOM 625 N N . LEU A 1 88 ? -3.301 -12.389 2.577 1.00 96.94 88 LEU A N 1
ATOM 626 C CA . LEU A 1 88 ? -2.734 -11.392 3.489 1.00 96.94 88 LEU A CA 1
ATOM 627 C C . LEU A 1 88 ? -3.170 -9.967 3.119 1.00 96.94 88 LEU A C 1
ATOM 629 O O . LEU A 1 88 ? -3.534 -9.184 3.994 1.00 96.94 88 LEU A O 1
ATOM 633 N N . LEU A 1 89 ? -3.164 -9.644 1.825 1.00 97.31 89 LEU A N 1
ATOM 634 C CA . LEU A 1 89 ? -3.588 -8.343 1.321 1.00 97.31 89 LEU A CA 1
ATOM 635 C C . LEU A 1 89 ? -5.091 -8.130 1.556 1.00 97.31 89 LEU A C 1
ATOM 637 O O . LEU A 1 89 ? -5.488 -7.049 1.989 1.00 97.31 89 LEU A O 1
ATOM 641 N N . ALA A 1 90 ? -5.920 -9.155 1.333 1.00 96.94 90 ALA A N 1
ATOM 642 C CA . ALA A 1 90 ? -7.351 -9.093 1.636 1.00 96.94 90 ALA A CA 1
ATOM 643 C C . ALA A 1 90 ? -7.620 -8.844 3.129 1.00 96.94 90 ALA A C 1
ATOM 645 O O . ALA A 1 90 ? -8.406 -7.964 3.474 1.00 96.94 90 ALA A O 1
ATOM 646 N N . SER A 1 91 ? -6.912 -9.551 4.015 1.00 97.12 91 SER A N 1
ATOM 647 C CA . SER A 1 91 ? -6.997 -9.348 5.468 1.00 97.12 91 SER A CA 1
ATOM 648 C C . SER A 1 91 ? -6.609 -7.921 5.877 1.00 97.12 91 SER A C 1
ATOM 650 O O . SER A 1 91 ? -7.290 -7.285 6.684 1.00 97.12 91 SER A O 1
ATOM 652 N N . VAL A 1 92 ? -5.550 -7.374 5.271 1.00 97.75 92 VAL A N 1
ATOM 653 C CA . VAL A 1 92 ? -5.131 -5.982 5.483 1.00 97.75 92 VAL A CA 1
ATOM 654 C C . VAL A 1 92 ? -6.191 -4.999 4.994 1.00 97.75 92 VAL A C 1
ATOM 656 O O . VAL A 1 92 ? -6.526 -4.073 5.732 1.00 97.75 92 VAL A O 1
ATOM 659 N N . ARG A 1 93 ? -6.758 -5.197 3.797 1.00 97.38 93 ARG A N 1
ATOM 660 C CA . ARG A 1 93 ? -7.828 -4.338 3.265 1.00 97.38 93 ARG A CA 1
ATOM 661 C C . ARG A 1 93 ? -9.044 -4.322 4.188 1.00 97.38 93 ARG A C 1
ATOM 663 O O . ARG A 1 93 ? -9.537 -3.244 4.510 1.00 97.38 93 ARG A O 1
ATOM 670 N N . GLU A 1 94 ? -9.480 -5.489 4.653 1.00 96.81 94 GLU A N 1
ATOM 671 C CA . GLU A 1 94 ? -10.621 -5.615 5.562 1.00 96.81 94 GLU A CA 1
ATOM 672 C C . GLU A 1 94 ? -10.363 -4.899 6.893 1.00 96.81 94 GLU A C 1
ATOM 674 O O . GLU A 1 94 ? -11.198 -4.136 7.380 1.00 96.81 94 GLU A O 1
ATOM 679 N N . ARG A 1 95 ? -9.166 -5.064 7.464 1.00 97.19 95 ARG A N 1
ATOM 680 C CA . ARG A 1 95 ? -8.785 -4.361 8.694 1.00 97.19 95 ARG A CA 1
ATOM 681 C C . ARG A 1 95 ? -8.768 -2.845 8.511 1.00 97.19 95 ARG A C 1
ATOM 683 O O . ARG A 1 95 ? -9.283 -2.120 9.358 1.00 97.19 95 ARG A O 1
ATOM 690 N N . ARG A 1 96 ? -8.222 -2.359 7.393 1.00 97.69 96 ARG A N 1
ATOM 691 C CA . ARG A 1 96 ? -8.248 -0.929 7.043 1.00 97.69 96 ARG A CA 1
ATOM 692 C C . ARG A 1 96 ? -9.678 -0.417 6.892 1.00 97.69 96 ARG A C 1
ATOM 694 O O . ARG A 1 96 ? -9.982 0.668 7.372 1.00 97.69 96 ARG A O 1
ATOM 701 N N . HIS A 1 97 ? -10.570 -1.205 6.291 1.00 96.38 97 HIS A N 1
ATOM 702 C CA . HIS A 1 97 ? -11.986 -0.859 6.173 1.00 96.38 97 HIS A CA 1
ATOM 703 C C . HIS A 1 97 ? -12.670 -0.733 7.545 1.00 96.38 97 HIS A C 1
ATOM 705 O O . HIS A 1 97 ? -13.428 0.210 7.770 1.00 96.38 97 HIS A O 1
ATOM 711 N N . LYS A 1 98 ? -12.368 -1.632 8.492 1.00 95.81 98 LYS A N 1
ATOM 712 C CA . LYS A 1 98 ? -12.852 -1.536 9.882 1.00 95.81 98 LYS A CA 1
ATOM 713 C C . LYS A 1 98 ? -12.309 -0.300 10.593 1.00 95.81 98 LYS A C 1
ATOM 715 O O . LYS A 1 98 ? -13.087 0.468 11.148 1.00 95.81 98 LYS A O 1
ATOM 720 N N . LEU A 1 99 ? -10.998 -0.073 10.521 1.00 96.69 99 LEU A N 1
ATOM 721 C CA . LEU A 1 99 ? -10.343 1.096 11.111 1.00 96.69 99 LEU A CA 1
ATOM 722 C C . LEU A 1 99 ? -10.916 2.412 10.576 1.00 96.69 99 LEU A C 1
ATOM 724 O O . LEU A 1 99 ? -11.203 3.304 11.370 1.00 96.69 99 LEU A O 1
ATOM 728 N N . ALA A 1 100 ? -11.166 2.509 9.268 1.00 96.56 100 ALA A N 1
ATOM 729 C CA . ALA A 1 100 ? -11.751 3.697 8.648 1.00 96.56 100 ALA A CA 1
ATOM 730 C C . ALA A 1 100 ? -13.113 4.077 9.239 1.00 96.56 100 ALA A C 1
ATOM 732 O O . ALA A 1 100 ? -13.399 5.262 9.404 1.00 96.56 100 ALA A O 1
ATOM 733 N N . LYS A 1 101 ? -13.927 3.092 9.641 1.00 95.81 101 LYS A N 1
ATOM 734 C CA . LYS A 1 101 ? -15.210 3.340 10.321 1.00 95.81 101 LYS A CA 1
ATOM 735 C C . LYS A 1 101 ? -15.039 3.916 11.727 1.00 95.81 101 LYS A C 1
ATOM 737 O O . LYS A 1 101 ? -15.919 4.633 12.188 1.00 95.81 101 LYS A O 1
ATOM 742 N N . LEU A 1 102 ? -13.915 3.639 12.391 1.00 95.94 102 LEU A N 1
ATOM 743 C CA . LEU A 1 102 ? -13.610 4.158 13.729 1.00 95.94 102 LEU A CA 1
ATOM 744 C C . LEU A 1 102 ? -13.022 5.575 13.692 1.00 95.94 102 LEU A C 1
ATOM 746 O O . LEU A 1 102 ? -13.091 6.297 14.685 1.00 95.94 102 LEU A O 1
ATOM 750 N N . VAL A 1 103 ? -12.442 6.002 12.565 1.00 96.75 103 VAL A N 1
ATOM 751 C CA . VAL A 1 103 ? -11.770 7.308 12.457 1.00 96.75 103 VAL A CA 1
ATOM 752 C C . VAL A 1 103 ? -12.679 8.492 12.837 1.00 96.75 103 VAL A C 1
ATOM 754 O O . VAL A 1 103 ? -12.219 9.337 13.611 1.00 96.75 103 VAL A O 1
ATOM 757 N N . PRO A 1 104 ? -13.943 8.601 12.372 1.00 96.44 104 PRO A N 1
ATOM 758 C CA . PRO A 1 104 ? -14.831 9.690 12.787 1.00 96.44 104 PRO A CA 1
ATOM 759 C C . PRO A 1 104 ? -15.042 9.747 14.304 1.00 96.44 104 PRO A C 1
ATOM 761 O O . PRO A 1 104 ? -15.011 10.825 14.896 1.00 96.44 104 PRO A O 1
ATOM 764 N N . GLU A 1 105 ? -15.186 8.589 14.947 1.00 96.00 105 GLU A N 1
ATOM 765 C CA . GLU A 1 105 ? -15.358 8.499 16.394 1.00 96.00 105 GLU A CA 1
ATOM 766 C C . GLU A 1 105 ? -14.087 8.910 17.147 1.00 96.00 105 GLU A C 1
ATOM 768 O O . GLU A 1 105 ? -14.159 9.689 18.100 1.00 96.00 105 GLU A O 1
ATOM 773 N N . LEU A 1 106 ? -12.916 8.459 16.684 1.00 97.12 106 LEU A N 1
ATOM 774 C CA . LEU A 1 106 ? -11.615 8.847 17.238 1.00 97.12 106 LEU A CA 1
ATOM 775 C C . LEU A 1 106 ? -11.371 10.359 17.145 1.00 97.12 106 LEU A C 1
ATOM 777 O O . LEU A 1 106 ? -10.773 10.943 18.046 1.00 97.12 106 LEU A O 1
ATOM 781 N N . ARG A 1 107 ? -11.856 11.026 16.092 1.00 96.81 107 ARG A N 1
ATOM 782 C CA . ARG A 1 107 ? -11.712 12.487 15.949 1.00 96.81 107 ARG A CA 1
ATOM 783 C C . ARG A 1 107 ? -12.511 13.275 16.988 1.00 96.81 107 ARG A C 1
ATOM 785 O O . ARG A 1 107 ? -12.147 14.410 17.306 1.00 96.81 107 ARG A O 1
ATOM 792 N N . ALA A 1 108 ? -13.559 12.684 17.554 1.00 96.25 108 ALA A N 1
ATOM 793 C CA . ALA A 1 108 ? -14.468 13.372 18.461 1.00 96.25 108 ALA A CA 1
ATOM 794 C C . ALA A 1 108 ? -13.929 13.548 19.900 1.00 96.25 108 ALA A C 1
ATOM 796 O O . ALA A 1 108 ? -14.615 14.152 20.722 1.00 96.25 108 ALA A O 1
ATOM 797 N N . PHE A 1 109 ? -12.718 13.077 20.225 1.00 96.50 109 PHE A N 1
ATOM 798 C CA . PHE A 1 109 ? -12.092 13.255 21.545 1.00 96.50 109 PHE A CA 1
ATOM 799 C C . PHE A 1 109 ? -10.559 13.326 21.469 1.00 96.50 109 PHE A C 1
ATOM 801 O O . PHE A 1 109 ? -9.964 12.952 20.460 1.00 96.50 109 PHE A O 1
ATOM 808 N N . GLU A 1 110 ? -9.911 13.858 22.510 1.00 96.88 110 GLU A N 1
ATOM 809 C CA . GLU A 1 110 ? -8.495 14.243 22.434 1.00 96.88 110 GLU A CA 1
ATOM 810 C C . GLU A 1 110 ? -7.547 13.050 22.348 1.00 96.88 110 GLU A C 1
ATOM 812 O O . GLU A 1 110 ? -6.664 13.042 21.497 1.00 96.88 110 GLU A O 1
ATOM 817 N N . GLU A 1 111 ? -7.755 12.006 23.147 1.00 97.69 111 GLU A N 1
ATOM 818 C CA . GLU A 1 111 ? -6.913 10.810 23.105 1.00 97.69 111 GLU A CA 1
ATOM 819 C C . GLU A 1 111 ? -7.027 10.085 21.752 1.00 97.69 111 GLU A C 1
ATOM 821 O O . GLU A 1 111 ? -6.035 9.570 21.230 1.00 97.69 111 GLU A O 1
ATOM 826 N N . GLY A 1 112 ? -8.217 10.096 21.143 1.00 97.31 112 GLY A N 1
ATOM 827 C CA . GLY A 1 112 ? -8.439 9.566 19.799 1.00 97.31 112 GLY A CA 1
ATOM 828 C C . GLY A 1 112 ? -7.726 10.395 18.727 1.00 97.31 112 GLY A C 1
ATOM 829 O O . GLY A 1 112 ? -7.016 9.838 17.887 1.00 97.31 112 GLY A O 1
ATOM 830 N N . ARG A 1 113 ? -7.802 11.732 18.793 1.00 97.31 113 ARG A N 1
ATOM 831 C CA . ARG A 1 113 ? -7.016 12.617 17.913 1.00 97.31 113 ARG A CA 1
ATOM 832 C C . ARG A 1 113 ? -5.512 12.442 18.113 1.00 97.31 113 ARG A C 1
ATOM 834 O O . ARG A 1 113 ? -4.771 12.442 17.133 1.00 97.31 113 ARG A O 1
ATOM 841 N N . ALA A 1 114 ? -5.054 12.258 19.349 1.00 97.69 114 ALA A N 1
ATOM 842 C CA . ALA A 1 114 ? -3.654 11.994 19.655 1.00 97.69 114 ALA A CA 1
ATOM 843 C C . ALA A 1 114 ? -3.178 10.675 19.024 1.00 97.69 114 ALA A C 1
ATOM 845 O O . ALA A 1 114 ? -2.103 10.644 18.424 1.00 97.69 114 ALA A O 1
ATOM 846 N N . LEU A 1 115 ? -4.000 9.616 19.063 1.00 97.38 115 LEU A N 1
ATOM 847 C CA . LEU A 1 115 ? -3.725 8.370 18.343 1.00 97.38 115 LEU A CA 1
ATOM 848 C C . LEU A 1 115 ? -3.593 8.616 16.832 1.00 97.38 115 LEU A C 1
ATOM 850 O O . LEU A 1 115 ? -2.603 8.186 16.240 1.00 97.38 115 LEU A O 1
ATOM 854 N N . LEU A 1 116 ? -4.532 9.345 16.221 1.00 96.56 116 LEU A N 1
ATOM 855 C CA 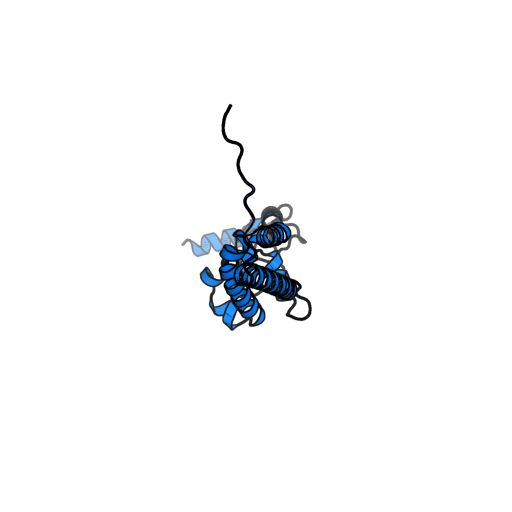. LEU A 1 116 ? -4.502 9.650 14.783 1.00 96.56 116 LEU A CA 1
ATOM 856 C C . LEU A 1 116 ? -3.293 10.510 14.380 1.00 96.56 116 LEU A C 1
ATOM 858 O O . LEU A 1 116 ? -2.713 10.296 13.322 1.00 96.56 116 LEU A O 1
ATOM 862 N N . ARG A 1 117 ? -2.841 11.441 15.226 1.00 95.69 117 ARG A N 1
ATOM 863 C CA . ARG A 1 117 ? -1.587 12.176 14.979 1.00 95.69 117 ARG A CA 1
ATOM 864 C C . ARG A 1 117 ? -0.360 11.273 15.118 1.00 95.69 117 ARG A C 1
ATOM 866 O O . ARG A 1 117 ? 0.596 11.424 14.364 1.00 95.69 117 ARG A O 1
ATOM 873 N N . SER A 1 118 ? -0.395 10.302 16.035 1.00 95.81 118 SER A N 1
ATOM 874 C CA . SER A 1 118 ? 0.742 9.408 16.291 1.00 95.81 118 SER A CA 1
ATOM 875 C C . SER A 1 118 ? 1.069 8.451 15.138 1.00 95.81 118 SER A C 1
ATOM 877 O O . SER A 1 118 ? 2.183 7.936 15.085 1.00 95.81 118 SER A O 1
ATOM 879 N N . VAL A 1 119 ? 0.141 8.217 14.199 1.00 93.69 119 VAL A N 1
ATOM 880 C CA . VAL A 1 119 ? 0.402 7.335 13.045 1.00 93.69 119 VAL A CA 1
ATOM 881 C C . VAL A 1 119 ? 1.213 8.001 11.927 1.00 93.69 119 VAL A C 1
ATOM 883 O O . VAL A 1 119 ? 1.774 7.306 11.074 1.00 93.69 119 VAL A O 1
ATOM 886 N N . GLY A 1 120 ? 1.326 9.333 11.949 1.00 91.00 120 GLY A N 1
ATOM 887 C CA . GLY A 1 120 ? 2.182 10.111 11.054 1.00 91.00 120 GLY A CA 1
ATOM 888 C C . GLY A 1 120 ? 1.947 9.805 9.566 1.00 91.00 120 GLY A C 1
ATOM 889 O O . GLY A 1 120 ? 0.804 9.861 9.109 1.00 91.00 120 GLY A O 1
ATOM 890 N N . PRO A 1 121 ? 2.990 9.451 8.788 1.00 88.75 121 PRO A N 1
ATOM 891 C CA . PRO A 1 121 ? 2.877 9.253 7.339 1.00 88.75 121 PRO A CA 1
ATOM 892 C C . PRO A 1 121 ? 1.986 8.067 6.943 1.00 88.75 121 PRO A C 1
ATOM 894 O O . PRO A 1 121 ? 1.681 7.910 5.768 1.00 88.75 121 PRO A O 1
ATOM 897 N N . HIS A 1 122 ? 1.567 7.235 7.900 1.00 93.31 122 HIS A N 1
ATOM 898 C CA . HIS A 1 122 ? 0.688 6.088 7.687 1.00 93.31 122 HIS A CA 1
ATOM 899 C C . HIS A 1 122 ? -0.801 6.428 7.869 1.00 93.31 122 HIS A C 1
ATOM 901 O O . HIS A 1 122 ? -1.635 5.527 7.818 1.00 93.31 122 HIS A O 1
ATOM 907 N N . ALA A 1 123 ? -1.165 7.701 8.071 1.00 93.69 123 ALA A N 1
ATOM 908 C CA . ALA A 1 123 ? -2.557 8.121 8.267 1.00 93.69 123 ALA A CA 1
ATOM 909 C C . ALA A 1 123 ? -3.504 7.646 7.147 1.00 93.69 123 ALA A C 1
ATOM 911 O O . ALA A 1 123 ? -4.606 7.181 7.435 1.00 93.69 123 ALA A O 1
ATOM 912 N N . TYR A 1 124 ? -3.049 7.640 5.887 1.00 95.19 124 TYR A N 1
ATOM 913 C CA . TYR A 1 124 ? -3.848 7.160 4.747 1.00 95.19 124 TYR A CA 1
ATOM 914 C C . TYR A 1 124 ? -4.279 5.689 4.867 1.00 95.19 124 TYR A C 1
ATOM 916 O O . TYR A 1 124 ? -5.267 5.282 4.255 1.00 95.19 124 TYR A O 1
ATOM 924 N N . LEU A 1 125 ? -3.559 4.875 5.650 1.00 96.44 125 LEU A N 1
ATOM 925 C CA . LEU A 1 125 ? -3.926 3.480 5.891 1.00 96.44 125 LEU A CA 1
ATOM 926 C C . LEU A 1 125 ? -5.158 3.359 6.791 1.00 96.44 125 LEU A C 1
ATOM 928 O O . LEU A 1 125 ? -5.848 2.345 6.713 1.00 96.44 125 LEU A O 1
ATOM 932 N N . LEU A 1 126 ? -5.434 4.374 7.616 1.00 95.50 126 LEU A N 1
ATOM 933 C CA . LEU A 1 126 ? -6.612 4.430 8.481 1.00 95.50 126 LEU A CA 1
ATOM 934 C C . LEU A 1 126 ? -7.797 5.116 7.807 1.00 95.50 126 LEU A C 1
ATOM 936 O O . LEU A 1 126 ? -8.930 4.790 8.120 1.00 95.50 126 LEU A O 1
ATOM 940 N N . GLU A 1 127 ? -7.557 6.073 6.913 1.00 87.12 127 GLU A N 1
ATOM 941 C CA . GLU A 1 127 ? -8.621 6.898 6.321 1.00 87.12 127 GLU A CA 1
ATOM 942 C C . GLU A 1 127 ? -9.253 6.278 5.066 1.00 87.12 127 GLU A C 1
ATOM 944 O O . GLU A 1 127 ? -10.371 6.632 4.698 1.00 87.12 127 GLU A O 1
ATOM 949 N N . GLY A 1 128 ? -8.574 5.325 4.425 1.00 87.94 128 GLY A N 1
ATOM 950 C CA . GLY A 1 128 ? -9.085 4.605 3.261 1.00 87.94 128 GLY A CA 1
ATOM 951 C C . GLY A 1 128 ? -8.509 3.196 3.156 1.00 87.94 128 GLY A C 1
ATOM 952 O O . GLY A 1 128 ? -7.515 2.867 3.802 1.00 87.94 128 GLY A O 1
ATOM 953 N N . SER A 1 129 ? -9.127 2.355 2.322 1.00 89.25 129 SER A N 1
ATOM 954 C CA . SER A 1 129 ? -8.731 0.944 2.126 1.00 89.25 129 SER A CA 1
ATOM 955 C C . SER A 1 129 ? -8.266 0.605 0.701 1.00 89.25 129 SER A C 1
ATOM 957 O O . SER A 1 129 ? -7.694 -0.464 0.486 1.00 89.25 129 SER A O 1
ATOM 959 N N . GLU A 1 130 ? -8.438 1.527 -0.251 1.00 90.31 130 GLU 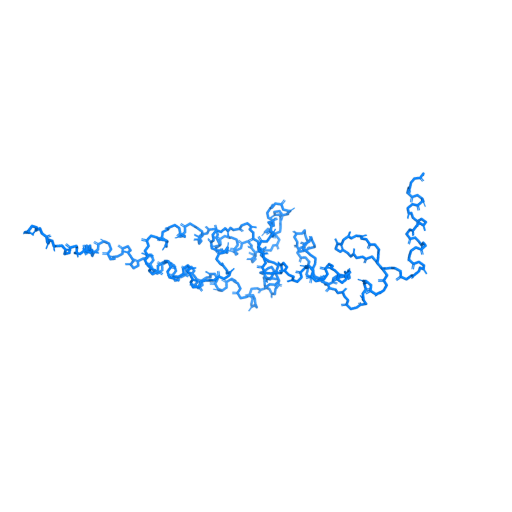A N 1
ATOM 960 C CA . GLU A 1 130 ? -8.224 1.263 -1.681 1.00 90.31 130 GLU A CA 1
ATOM 961 C C . GLU A 1 130 ? -6.808 1.596 -2.171 1.00 90.31 130 GLU A C 1
ATOM 963 O O . GLU A 1 130 ? -6.279 0.903 -3.040 1.00 90.31 130 GLU A O 1
ATOM 968 N N . TYR A 1 131 ? -6.176 2.623 -1.593 1.00 95.88 131 TYR A N 1
ATOM 969 C CA . TYR A 1 131 ? -4.861 3.107 -2.018 1.00 95.88 131 TYR A CA 1
ATOM 970 C C . TYR A 1 131 ? -3.722 2.524 -1.178 1.00 95.88 131 TYR A C 1
ATOM 972 O O . TYR A 1 131 ? -3.836 2.409 0.047 1.00 95.88 131 TYR A O 1
ATOM 980 N N . TYR A 1 132 ? -2.612 2.190 -1.833 1.00 97.44 132 TYR A N 1
ATOM 981 C CA . TYR A 1 132 ? -1.393 1.655 -1.226 1.00 97.44 132 TYR A CA 1
ATOM 982 C C . TYR A 1 132 ? -0.163 2.401 -1.737 1.00 97.44 132 TYR A C 1
ATOM 984 O O . TYR A 1 132 ? -0.106 2.805 -2.903 1.00 97.44 132 TYR A O 1
ATOM 992 N N . ALA A 1 133 ? 0.840 2.556 -0.871 1.00 97.38 133 ALA A N 1
ATOM 993 C CA . ALA A 1 133 ? 2.175 2.952 -1.298 1.00 97.38 133 ALA A CA 1
ATOM 994 C C . ALA A 1 133 ? 2.977 1.724 -1.745 1.00 97.38 133 ALA A C 1
ATOM 996 O O . ALA A 1 133 ? 2.743 0.607 -1.277 1.00 97.38 133 ALA A O 1
ATOM 997 N N . MET A 1 134 ? 3.978 1.926 -2.608 1.00 97.69 134 MET A N 1
ATOM 998 C CA . MET A 1 134 ? 4.855 0.832 -3.052 1.00 97.69 134 MET A CA 1
ATOM 999 C C . MET A 1 134 ? 5.566 0.172 -1.873 1.00 97.69 134 MET A C 1
ATOM 1001 O O . MET A 1 134 ? 5.625 -1.051 -1.780 1.00 97.69 134 MET A O 1
ATOM 1005 N N . ARG A 1 135 ? 6.008 0.982 -0.907 1.00 97.06 135 ARG A N 1
ATOM 1006 C CA . ARG A 1 135 ? 6.604 0.508 0.345 1.00 97.06 135 ARG A CA 1
ATOM 1007 C C . ARG A 1 135 ? 5.717 -0.491 1.097 1.00 97.06 135 ARG A C 1
ATOM 1009 O O . ARG A 1 135 ? 6.252 -1.440 1.662 1.00 97.06 135 ARG A O 1
ATOM 1016 N N . ASP A 1 136 ? 4.401 -0.286 1.112 1.00 97.19 136 ASP A N 1
ATOM 1017 C CA . ASP A 1 136 ? 3.470 -1.156 1.839 1.00 97.19 136 ASP A CA 1
ATOM 1018 C C . ASP A 1 136 ? 3.330 -2.503 1.141 1.00 97.19 136 ASP A C 1
ATOM 1020 O O . ASP A 1 136 ? 3.404 -3.547 1.782 1.00 97.19 136 ASP A O 1
ATOM 1024 N N . LEU A 1 137 ? 3.167 -2.487 -0.185 1.00 97.88 137 LEU A N 1
ATOM 1025 C CA . LEU A 1 137 ? 3.030 -3.711 -0.973 1.00 97.88 137 LEU A CA 1
ATOM 1026 C C . LEU A 1 137 ? 4.310 -4.545 -0.917 1.00 97.88 137 LEU A C 1
ATOM 1028 O O . LEU A 1 137 ? 4.240 -5.757 -0.734 1.00 97.88 137 LEU A O 1
ATOM 1032 N N . MET A 1 138 ? 5.475 -3.893 -0.974 1.00 97.62 138 MET A N 1
ATOM 1033 C CA . MET A 1 138 ? 6.769 -4.548 -0.768 1.00 97.62 138 MET A CA 1
ATOM 1034 C C . MET A 1 138 ? 6.942 -5.106 0.651 1.00 97.62 138 MET A C 1
ATOM 1036 O O . MET A 1 138 ? 7.720 -6.031 0.856 1.00 97.62 138 MET A O 1
ATOM 1040 N N . ASP A 1 139 ? 6.281 -4.536 1.660 1.00 97.69 139 ASP A N 1
ATOM 1041 C CA . ASP A 1 139 ? 6.292 -5.111 3.004 1.00 97.69 139 ASP A CA 1
ATOM 1042 C C . ASP A 1 139 ? 5.402 -6.353 3.082 1.00 97.69 139 ASP A C 1
ATOM 1044 O O . ASP A 1 139 ? 5.821 -7.377 3.615 1.00 97.69 139 ASP A O 1
ATOM 1048 N N . LEU A 1 140 ? 4.210 -6.284 2.484 1.00 97.81 140 LEU A N 1
ATOM 1049 C CA . LEU A 1 140 ? 3.260 -7.394 2.424 1.00 97.81 140 LEU A CA 1
ATOM 1050 C C . LEU A 1 140 ? 3.771 -8.576 1.597 1.00 97.81 140 LEU A C 1
ATOM 1052 O O . LEU A 1 140 ? 3.467 -9.721 1.932 1.00 97.81 140 LEU A O 1
ATOM 1056 N N . SER A 1 141 ? 4.569 -8.330 0.557 1.00 97.31 141 SER A N 1
ATOM 1057 C CA . SER A 1 141 ? 5.140 -9.393 -0.277 1.00 97.31 141 SER A CA 1
ATOM 1058 C C . SER A 1 141 ? 6.108 -10.307 0.477 1.00 97.31 141 SER A C 1
ATOM 1060 O O . SER A 1 141 ? 6.294 -11.454 0.082 1.00 97.31 141 SER A O 1
ATOM 1062 N N . LYS A 1 142 ? 6.654 -9.857 1.615 1.00 96.69 142 LYS A N 1
ATOM 1063 C CA . LYS A 1 142 ? 7.495 -10.681 2.500 1.00 96.69 142 LYS A CA 1
ATOM 1064 C C . LYS A 1 142 ? 6.704 -11.765 3.241 1.00 96.69 142 LYS A C 1
ATOM 1066 O O . LYS A 1 142 ? 7.301 -12.622 3.885 1.00 96.69 142 LYS A O 1
ATOM 1071 N N . GLY A 1 143 ? 5.372 -11.727 3.181 1.00 95.06 143 GLY A N 1
ATOM 1072 C CA . GLY A 1 143 ? 4.492 -12.685 3.841 1.00 95.06 143 GLY A CA 1
ATOM 1073 C C . GLY A 1 143 ? 4.225 -12.364 5.313 1.00 95.06 143 GLY A C 1
ATOM 1074 O O . GLY A 1 143 ? 4.867 -11.513 5.926 1.00 95.06 143 GLY A O 1
ATOM 1075 N N . ALA A 1 144 ? 3.246 -13.062 5.896 1.00 92.56 144 ALA A N 1
ATOM 1076 C CA . ALA A 1 144 ? 2.678 -12.726 7.205 1.00 92.56 144 ALA A CA 1
ATOM 1077 C C . ALA A 1 144 ? 3.688 -12.780 8.366 1.00 92.56 144 ALA A C 1
ATOM 1079 O O . ALA A 1 144 ? 3.538 -12.038 9.331 1.00 92.56 144 ALA A O 1
ATOM 1080 N N . ALA A 1 145 ? 4.715 -13.629 8.267 1.00 92.75 145 ALA A N 1
ATOM 1081 C CA . ALA A 1 145 ? 5.742 -13.771 9.298 1.00 92.75 145 ALA A CA 1
ATOM 1082 C C . ALA A 1 145 ? 6.715 -12.578 9.359 1.00 92.75 145 ALA A C 1
ATOM 1084 O O . ALA A 1 145 ? 7.272 -12.295 10.417 1.00 92.75 145 ALA A O 1
ATOM 1085 N N . PHE A 1 146 ? 6.918 -11.876 8.239 1.00 95.06 146 PHE A N 1
ATOM 1086 C CA . PHE A 1 146 ? 7.954 -10.844 8.107 1.00 95.06 146 PHE A CA 1
ATOM 1087 C C . PHE A 1 146 ? 7.392 -9.450 7.813 1.00 95.06 146 PHE A C 1
ATOM 1089 O O . PHE A 1 146 ? 8.063 -8.447 8.073 1.00 95.06 146 PHE A O 1
ATOM 1096 N N . ALA A 1 147 ? 6.171 -9.370 7.282 1.00 96.44 147 ALA A N 1
ATOM 1097 C CA . ALA A 1 147 ? 5.475 -8.114 7.061 1.00 96.44 147 ALA A CA 1
ATOM 1098 C C . ALA A 1 147 ? 5.159 -7.437 8.402 1.00 96.44 147 ALA A C 1
ATOM 1100 O O . ALA A 1 147 ? 4.582 -8.037 9.311 1.00 96.44 147 ALA A O 1
ATOM 1101 N N . ARG A 1 148 ? 5.494 -6.153 8.520 1.00 96.19 148 ARG A N 1
ATOM 1102 C CA . ARG A 1 148 ? 5.224 -5.346 9.717 1.00 96.19 148 ARG A CA 1
ATOM 1103 C C . ARG A 1 148 ? 3.850 -4.698 9.670 1.00 96.19 148 ARG A C 1
ATOM 1105 O O . ARG A 1 148 ? 3.224 -4.534 10.716 1.00 96.19 148 ARG A O 1
ATOM 1112 N N . LEU A 1 149 ? 3.380 -4.338 8.476 1.00 96.25 149 LEU A N 1
ATOM 1113 C CA . LEU A 1 149 ? 2.118 -3.628 8.284 1.00 96.25 149 LEU A CA 1
ATOM 1114 C C . LEU A 1 149 ? 0.905 -4.323 8.943 1.00 96.25 149 LEU A C 1
ATOM 1116 O O . LEU A 1 149 ? 0.163 -3.637 9.647 1.00 96.25 149 LEU A O 1
ATOM 1120 N N . PRO A 1 150 ? 0.691 -5.649 8.803 1.00 97.00 150 PRO A N 1
ATOM 1121 C CA . PRO A 1 150 ? -0.454 -6.316 9.427 1.00 97.00 150 PRO A CA 1
ATOM 1122 C C . PRO A 1 150 ? -0.457 -6.193 10.955 1.00 97.00 150 PRO A C 1
ATOM 1124 O O . PRO A 1 150 ? -1.496 -5.900 11.546 1.00 97.00 150 PRO A O 1
ATOM 1127 N N . ARG A 1 151 ? 0.711 -6.372 11.587 1.00 96.38 151 ARG A N 1
ATOM 1128 C CA . ARG A 1 151 ? 0.877 -6.231 13.039 1.00 96.38 151 ARG A CA 1
ATOM 1129 C C . ARG A 1 151 ? 0.638 -4.793 13.480 1.00 96.38 151 ARG A C 1
ATOM 1131 O O . ARG A 1 151 ? -0.139 -4.562 14.397 1.00 96.38 151 ARG A O 1
ATOM 1138 N N . TRP A 1 152 ? 1.238 -3.835 12.779 1.00 97.12 152 TRP A N 1
ATOM 1139 C CA . TRP A 1 152 ? 1.046 -2.417 13.067 1.00 97.12 152 TRP A CA 1
ATOM 1140 C C . TRP A 1 152 ? -0.436 -2.011 13.006 1.00 97.12 152 TRP A C 1
ATOM 1142 O O . TRP A 1 152 ? -0.925 -1.351 13.919 1.00 97.12 152 TRP A O 1
ATOM 1152 N N . LEU A 1 153 ? -1.181 -2.456 11.985 1.00 97.62 153 LEU A N 1
ATOM 1153 C CA . LEU A 1 153 ? -2.621 -2.192 11.895 1.00 97.62 153 LEU A CA 1
ATOM 1154 C C . LEU A 1 153 ? -3.404 -2.824 13.055 1.00 97.62 153 LEU A C 1
ATOM 1156 O O . LEU A 1 153 ? -4.318 -2.192 13.578 1.00 97.62 153 LEU A O 1
ATOM 1160 N N . ALA A 1 154 ? -3.058 -4.048 13.464 1.00 97.19 154 ALA A N 1
ATOM 1161 C CA . ALA A 1 154 ? -3.700 -4.716 14.596 1.00 97.19 154 ALA A CA 1
ATOM 1162 C C . ALA A 1 154 ? -3.452 -3.979 15.925 1.00 97.19 154 ALA A C 1
ATOM 1164 O O . ALA A 1 154 ? -4.370 -3.834 16.737 1.00 97.19 154 ALA A O 1
ATOM 1165 N N . ASP A 1 155 ? -2.240 -3.459 16.124 1.00 97.44 155 ASP A N 1
ATOM 1166 C CA . ASP A 1 155 ? -1.888 -2.663 17.302 1.00 97.44 155 ASP A CA 1
ATOM 1167 C C . ASP A 1 155 ? -2.679 -1.342 17.332 1.00 97.44 155 ASP A C 1
ATOM 1169 O O . ASP A 1 155 ? -3.221 -0.959 18.374 1.00 97.44 155 ASP A O 1
ATOM 1173 N N . VAL A 1 156 ? -2.802 -0.653 16.188 1.00 97.56 156 VAL A N 1
ATOM 1174 C CA . VAL A 1 156 ? -3.618 0.570 16.083 1.00 97.56 156 VAL A CA 1
ATOM 1175 C C . VAL A 1 156 ? -5.097 0.275 16.334 1.00 97.56 156 VAL A C 1
ATOM 1177 O O . VAL A 1 156 ? -5.733 1.017 17.080 1.00 97.56 156 VAL A O 1
ATOM 1180 N N . GLU A 1 157 ? -5.642 -0.805 15.773 1.00 97.19 157 GLU A N 1
ATOM 1181 C CA . GLU A 1 157 ? -7.040 -1.208 15.979 1.00 97.19 157 GLU A CA 1
ATOM 1182 C C . GLU A 1 157 ? -7.337 -1.517 17.447 1.00 97.19 157 GLU A C 1
ATOM 1184 O O . GLU A 1 157 ? -8.324 -1.028 17.997 1.00 97.19 157 GLU A O 1
ATOM 1189 N N . THR A 1 158 ? -6.441 -2.244 18.115 1.00 98.06 158 THR A N 1
ATOM 1190 C CA . THR A 1 158 ? -6.564 -2.567 19.543 1.00 98.06 158 THR A CA 1
ATOM 1191 C C . THR A 1 158 ? -6.573 -1.300 20.399 1.00 98.06 158 THR A C 1
ATOM 1193 O O . THR A 1 158 ? -7.421 -1.132 21.282 1.00 98.06 158 THR A O 1
ATOM 1196 N N . ARG A 1 159 ? -5.654 -0.366 20.124 1.00 97.88 159 ARG A N 1
ATOM 1197 C CA . ARG A 1 159 ? -5.591 0.928 20.819 1.00 97.88 159 ARG A CA 1
ATOM 1198 C C . ARG A 1 159 ? -6.833 1.776 20.553 1.00 97.88 159 ARG A C 1
ATOM 1200 O O . ARG A 1 159 ? -7.394 2.321 21.500 1.00 97.88 159 ARG A O 1
ATOM 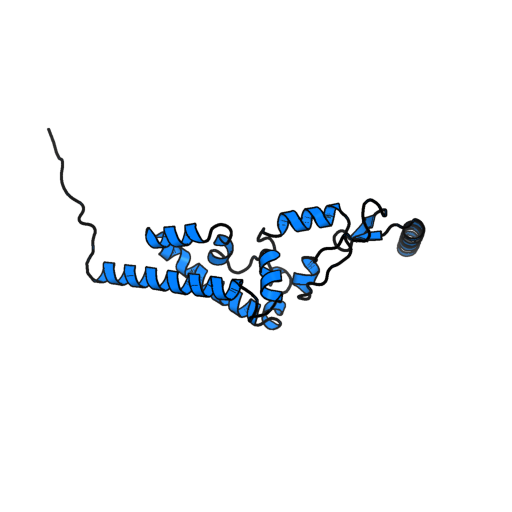1207 N N . ALA A 1 160 ? -7.284 1.853 19.303 1.00 97.50 160 ALA A N 1
ATOM 1208 C CA . ALA A 1 160 ? -8.492 2.577 18.920 1.00 97.50 160 ALA A CA 1
ATOM 1209 C C . ALA A 1 160 ? -9.725 2.048 19.666 1.00 97.50 160 ALA A C 1
ATOM 1211 O O . ALA A 1 160 ? -10.423 2.823 20.318 1.00 97.50 160 ALA A O 1
ATOM 1212 N N . GLY A 1 161 ? -9.942 0.729 19.644 1.00 97.50 161 GLY A N 1
ATOM 1213 C CA . GLY A 1 161 ? -11.055 0.091 20.348 1.00 97.50 161 GLY A CA 1
ATOM 1214 C C . GLY A 1 161 ? -11.005 0.316 21.861 1.00 97.50 161 GLY A C 1
ATOM 1215 O O . GLY A 1 161 ? -12.033 0.576 22.485 1.00 97.50 161 GLY A O 1
ATOM 1216 N N . SER A 1 162 ? -9.807 0.293 22.451 1.00 97.88 162 SER A N 1
ATOM 1217 C CA . SER A 1 162 ? -9.621 0.541 23.885 1.00 97.88 162 SER A CA 1
ATOM 1218 C C . SER A 1 162 ? -9.983 1.979 24.268 1.00 97.88 162 SER A C 1
ATOM 1220 O O . SER A 1 162 ? -10.704 2.194 25.240 1.00 97.88 162 SER A O 1
ATOM 1222 N N . LEU A 1 163 ? -9.536 2.964 23.484 1.00 97.75 163 LEU A N 1
ATOM 1223 C CA . LEU A 1 163 ? -9.849 4.379 23.704 1.00 97.75 163 LEU A CA 1
ATOM 1224 C C . LEU A 1 163 ? -11.345 4.669 23.560 1.00 97.75 163 LEU A C 1
ATOM 1226 O O . LEU A 1 163 ? -11.922 5.353 24.406 1.00 97.75 163 LEU A O 1
ATOM 1230 N N . ILE A 1 164 ? -11.971 4.116 22.520 1.00 97.00 164 ILE A N 1
ATOM 1231 C CA . ILE A 1 164 ? -13.413 4.229 22.294 1.00 97.00 164 ILE A CA 1
ATOM 1232 C C . ILE A 1 164 ? -14.174 3.650 23.489 1.00 97.00 164 ILE A C 1
ATOM 1234 O O . ILE A 1 164 ? -14.969 4.355 24.106 1.00 97.00 164 ILE A O 1
ATOM 1238 N N . LYS A 1 165 ? -13.848 2.421 23.906 1.00 96.44 165 LYS A N 1
ATOM 1239 C CA . LYS A 1 165 ? -14.484 1.769 25.059 1.00 96.44 165 LYS A CA 1
ATOM 1240 C C . LYS A 1 165 ? -14.352 2.594 26.342 1.00 96.44 165 LYS A C 1
ATOM 1242 O O . LYS A 1 165 ? -15.332 2.757 27.065 1.00 96.44 165 LYS A O 1
ATOM 1247 N N . VAL A 1 166 ? -13.162 3.130 26.625 1.00 94.50 166 VAL A N 1
ATOM 1248 C CA . VAL A 1 166 ? -12.926 3.986 27.802 1.00 94.50 166 VAL A CA 1
ATOM 1249 C C . VAL A 1 166 ? -13.787 5.247 27.746 1.00 94.50 166 VAL A C 1
ATOM 1251 O O . VAL A 1 166 ? -14.396 5.613 28.752 1.00 94.50 166 VAL A O 1
ATOM 1254 N N . ARG A 1 167 ? -13.888 5.897 26.582 1.00 93.50 167 ARG A N 1
ATOM 1255 C CA . ARG A 1 167 ? -14.753 7.068 26.403 1.00 93.50 167 ARG A CA 1
ATOM 1256 C C . ARG A 1 167 ? -16.222 6.720 26.630 1.00 93.50 167 ARG A C 1
ATOM 1258 O O . ARG A 1 167 ? -16.887 7.432 27.377 1.00 93.50 167 ARG A O 1
ATOM 1265 N N . THR A 1 168 ? -16.716 5.638 26.029 1.00 92.81 168 THR A N 1
ATOM 1266 C CA . THR A 1 168 ? -18.103 5.181 26.202 1.00 92.81 168 THR A CA 1
ATOM 1267 C C . THR A 1 168 ? -18.421 4.933 27.676 1.00 92.81 168 THR A C 1
ATOM 1269 O O . THR A 1 168 ? -19.457 5.384 28.154 1.00 92.81 168 THR A O 1
ATOM 1272 N N . LEU A 1 169 ? -17.510 4.297 28.422 1.00 92.75 169 LEU A N 1
ATOM 1273 C CA . LEU A 1 169 ? -17.670 4.079 29.863 1.00 92.75 169 LEU A CA 1
ATOM 1274 C C . LEU A 1 169 ? -17.700 5.394 30.654 1.00 92.75 169 LEU A C 1
ATOM 1276 O O . LEU A 1 169 ? -18.572 5.564 31.498 1.00 92.75 169 LEU A O 1
ATOM 1280 N N . ARG A 1 170 ? -16.804 6.352 30.371 1.00 91.12 170 ARG A N 1
ATOM 1281 C CA . ARG A 1 170 ? -16.813 7.668 31.044 1.00 91.12 170 ARG A CA 1
ATOM 1282 C C . ARG A 1 170 ? -18.117 8.434 30.810 1.00 91.12 170 ARG A C 1
ATOM 1284 O O . ARG A 1 170 ? -18.636 9.040 31.743 1.00 91.12 170 ARG A O 1
ATOM 1291 N N . LEU A 1 171 ? -18.649 8.387 29.586 1.00 90.00 171 LEU A N 1
ATOM 1292 C CA . LEU A 1 171 ? -19.928 9.014 29.245 1.00 90.00 171 LEU A CA 1
ATOM 1293 C C . LEU A 1 171 ? -21.103 8.323 29.954 1.00 90.00 171 LEU A C 1
ATOM 1295 O O . LEU A 1 171 ? -21.968 9.006 30.493 1.00 90.00 171 LEU A O 1
ATOM 1299 N N . ALA A 1 172 ? -21.111 6.987 30.006 1.00 89.31 172 ALA A N 1
ATOM 1300 C CA . ALA A 1 172 ? -22.148 6.215 30.693 1.00 89.31 172 ALA A CA 1
ATOM 1301 C C . ALA A 1 172 ? -22.151 6.436 32.216 1.00 89.31 172 ALA A C 1
ATOM 1303 O O . ALA A 1 172 ? -23.208 6.423 32.838 1.00 89.31 172 ALA A O 1
ATOM 1304 N N . LEU A 1 173 ? -20.981 6.674 32.814 1.00 87.38 173 LEU A N 1
ATOM 1305 C CA . LEU A 1 173 ? -20.825 6.944 34.246 1.00 87.38 173 LEU A CA 1
ATOM 1306 C C . LEU A 1 173 ? -21.099 8.412 34.631 1.00 87.38 173 LEU A C 1
ATOM 1308 O O . LEU A 1 173 ? -20.852 8.795 35.771 1.00 87.38 173 LEU A O 1
ATOM 1312 N N . GLY A 1 174 ? -21.599 9.243 33.709 1.00 68.88 174 GLY A N 1
ATOM 1313 C CA . GLY A 1 174 ? -21.975 10.626 34.010 1.00 68.88 174 GLY A CA 1
ATOM 1314 C C . GLY A 1 174 ? -20.791 11.579 34.193 1.00 68.88 174 GLY A C 1
ATOM 1315 O O . GLY A 1 174 ? -20.956 12.639 34.791 1.00 68.88 174 GLY A O 1
ATOM 1316 N N . GLY A 1 175 ? -19.607 11.245 33.662 1.00 61.44 175 GLY A N 1
ATOM 1317 C CA . GLY A 1 175 ? -18.442 12.134 33.618 1.00 61.44 175 GLY A CA 1
ATOM 1318 C C . GLY A 1 175 ? -18.628 13.283 32.624 1.00 61.44 175 GLY A C 1
ATOM 1319 O O . GLY A 1 175 ? -17.891 13.388 31.645 1.00 61.44 175 GLY A O 1
ATOM 1320 N N . GLY A 1 176 ? -19.645 14.117 32.837 1.00 49.25 176 GLY A N 1
ATOM 1321 C CA . GLY A 1 176 ? -19.776 15.411 32.190 1.00 49.25 176 GLY A CA 1
ATOM 1322 C C . GLY A 1 176 ? -18.724 16.354 32.758 1.00 49.25 176 GLY A C 1
ATOM 1323 O O . GLY A 1 176 ? -18.568 16.452 33.973 1.00 49.25 176 GLY A O 1
ATOM 1324 N N . ASN A 1 177 ? -17.998 17.053 31.886 1.00 47.22 177 ASN A N 1
ATOM 1325 C CA . ASN A 1 177 ? -17.244 18.230 32.295 1.00 47.22 177 ASN A CA 1
ATOM 1326 C C . ASN A 1 177 ? -18.195 19.152 33.065 1.00 47.22 177 ASN A C 1
ATOM 1328 O O . ASN A 1 177 ? -19.132 19.705 32.487 1.00 47.22 177 ASN A O 1
ATOM 1332 N N . THR A 1 178 ? -17.939 19.333 34.357 1.00 44.31 178 THR A N 1
ATOM 1333 C CA . THR A 1 178 ? -18.401 20.500 35.094 1.00 44.31 178 THR A CA 1
ATOM 1334 C C . THR A 1 178 ? -17.850 21.724 34.379 1.00 44.31 178 THR A C 1
ATOM 1336 O O . THR A 1 178 ? -16.672 22.057 34.499 1.00 44.31 178 THR A O 1
ATOM 1339 N N . VAL A 1 179 ? -18.703 22.383 33.606 1.00 50.62 179 VAL A N 1
ATOM 1340 C CA . VAL A 1 179 ? -18.515 23.781 33.246 1.00 50.62 179 VAL A CA 1
ATOM 1341 C C . VAL A 1 179 ? -18.677 24.561 34.554 1.00 50.62 179 VAL A C 1
ATOM 1343 O O . VAL A 1 179 ? -19.796 24.824 34.986 1.00 50.62 179 VAL A O 1
ATOM 1346 N N . GLN A 1 180 ? -17.569 24.885 35.229 1.00 46.38 180 GLN A N 1
ATOM 1347 C CA . GLN A 1 180 ? -17.523 26.098 36.053 1.00 46.38 180 GLN A CA 1
ATOM 1348 C C . GLN A 1 180 ? -17.839 27.248 35.081 1.00 46.38 180 GLN A C 1
ATOM 1350 O O . GLN A 1 180 ? -17.196 27.367 34.045 1.00 46.38 180 GLN A O 1
ATOM 1355 N N . GLY A 1 181 ? -18.893 28.037 35.238 1.00 43.25 181 GLY A N 1
ATOM 1356 C CA . GLY A 1 181 ? -19.415 28.579 36.479 1.00 43.25 181 GLY A CA 1
ATOM 1357 C C . GLY A 1 181 ? -19.085 30.067 36.471 1.00 43.25 181 GLY A C 1
ATOM 1358 O O . GLY A 1 181 ? -17.964 30.434 36.783 1.00 43.25 181 GLY A O 1
ATOM 1359 N N . ALA A 1 182 ? -20.069 30.857 36.038 1.00 47.34 182 ALA A N 1
ATOM 1360 C CA . ALA A 1 182 ? -20.342 32.255 36.371 1.00 47.34 182 ALA A CA 1
ATOM 1361 C C . ALA A 1 182 ? -19.172 33.247 36.563 1.00 47.34 182 ALA A C 1
ATOM 1363 O O . ALA A 1 182 ? -18.408 33.187 37.519 1.00 47.34 182 ALA A O 1
ATOM 1364 N N . GLY A 1 183 ? -19.200 34.296 35.741 1.00 41.78 183 GLY A N 1
ATOM 1365 C CA . GLY A 1 183 ? -18.602 35.597 36.032 1.00 41.78 183 GLY A CA 1
ATOM 1366 C C . GLY A 1 183 ? -19.407 36.689 35.335 1.00 41.78 183 GLY A C 1
ATOM 1367 O O . GLY A 1 183 ? -18.983 37.211 34.311 1.00 41.78 183 GLY A O 1
ATOM 1368 N N . GLY A 1 184 ? -20.618 36.947 35.834 1.00 50.25 184 GLY A N 1
ATOM 1369 C CA . GLY A 1 184 ? -21.443 38.077 35.422 1.00 50.25 184 GLY A CA 1
ATOM 1370 C C . GLY A 1 184 ? -21.044 39.361 36.153 1.00 50.25 184 GLY A C 1
ATOM 1371 O O . GLY A 1 184 ? -20.718 39.323 37.334 1.00 50.25 184 GLY A O 1
ATOM 1372 N N . THR A 1 185 ? -21.126 40.463 35.406 1.00 48.41 185 THR A N 1
ATOM 1373 C CA . THR A 1 185 ? -21.433 41.846 35.820 1.00 48.41 185 THR A CA 1
ATOM 1374 C C . THR A 1 185 ? -20.644 42.475 36.972 1.00 48.41 185 THR A C 1
ATOM 1376 O O . THR A 1 185 ? -20.921 42.223 38.143 1.00 48.41 185 THR A O 1
ATOM 1379 N N . SER A 1 186 ? -19.804 43.453 36.630 1.00 51.94 186 SER A N 1
ATOM 1380 C CA . SER A 1 186 ? -19.872 44.844 37.119 1.00 51.94 186 SER A CA 1
ATOM 1381 C C . SER A 1 186 ? -19.212 45.748 36.087 1.00 51.94 186 SER A C 1
ATOM 1383 O O . SER A 1 186 ? -18.125 45.352 35.612 1.00 51.94 186 SER A O 1
#

Sequence (186 aa):
GLVSKGAAILRAAVGSGARRCEYSGGLYCPRCQPGDAAAVLPAAVAHDWDFSAHKVCAAARSYLETIRGAPVMCLGAVNPAVYTRVPLLASVRERRHKLAKLVPELRAFEEGRALLRSVGPHAYLLEGSEYYAMRDLMDLSKGAAFARLPRWLADVETRAGSLIKVRTLRLALGGGNTVQGAGGTS